Protein 6Y9J (pdb70)

B-factor: mean 20.68, std 9.58, range [9.01, 67.84]

Foldseek 3Di:
DVAQDDDQAFFFFDAPDDDWAAFWKKWKFFQAFDPPPDVVRFDPLCPPVCCQQPVRVPGGTDDIDGRQFWQQWDKFAFDDKSDFDWDDGPVSNVDPDIDRQQWIKMKIKAWWADQDFFKKKKKKAKAAKKFKFKHDNQQHHALPCVPGRNPHHHTQWMAGPPDPRRMTMHMHGDDHGTIMIMMIIHTRRIGMIIIAIWMDGPPDDDIGRGCRVTGTHDHRDPVGGTDPPDD

Radius of gyration: 17.41 Å; Cα contacts (8 Å, |Δi|>4): 675; chains: 1; bounding box: 55×33×37 Å

Secondary structure (P-SEA, 3-state):
ccccccccccccccccccccccbbbbbbbbbbccccccccccccccccccccccccccccccccccccccccbbbbbbccccbbbbbbcccccccccccccccbbbbbbbbbbbccccbbbbbbccccbbbbbbccccccccccccccccccccccccccccccccccbbbbbbbccbbbbbbbbbbbcccccccccccccccccccccccccccbbbbbccccccccccc

Sequence (231 aa):
HASKDPTTFPLGCSPDITTTPKKGLSSMMELLYSSYDFRKKGSYPCWDAAYLLDDPNYPRTGYKKSSHHRRLLAKKVVDGVTGNINFYYHATKGCTPQLGHLPASYNNYPPKKPLTMMTNFTMLLLYYGYFRPKVTGFHTFTISSADDLLFVNFGAGNAFDCCRRRRDSSADHFGNYQAYAIWGSKTTAKDELTVHLDAGVYYPIRLFYNNRDYHGALSFTFKTESSNENTVSSDFSEYFFSLDDTEEGCPGLISY

Solvent-accessible surface area: 11191 Å² total

GO terms:
  GO:0050839 cell adhesion molecule binding (F, IDA)
  GO:0036164 cell-abiotic substrate adhesion (P, IDA)
  GO:0009277 fungal-type cell wall (C, IDA)
  GO:0009986 cell surface (C, IDA)
  GO:0030246 carbohydrate binding (F, IDA)
  GO:0044406 adhesion of symbiont to host (P, IDA)
  GO:0051701 biological process involved in interaction with host (P, IDA)
  GO:0050839 cell adhesion molecule binding (F, IMP)
  GO:0030246 carbohydrate binding (F, IMP)
  GO:0044406 adhesion of symbiont to host (P, IMP)
  GO:0009603 detection of symbiotic fungus (P, IMP)
  GO:0098609 cell-cell adhesion (P, IMP)
  GO:0006879 intracellular iron ion homeostasis (P, IMP)
  GO:0007155 cell adhesion (P, IMP)

Structure (mmCIF, N/CA/C/O backbone):
data_6Y9J
#
_entry.id   6Y9J
#
_cell.length_a   74.220
_cell.length_b   104.140
_cell.length_c   69.090
_cell.angle_alpha   90.000
_cell.angle_beta   90.000
_cell.angle_gamma   90.000
#
_symmetry.space_group_name_H-M   'C 2 2 21'
#
loop_
_entity.id
_entity.type
_entity.pdbx_description
1 polymer Epa1p
2 branched beta-D-galactopyranose-(1-4)-beta-D-glucopyranose
3 non-polymer 'CALCIUM ION'
4 non-polymer 'CHLORIDE ION'
5 non-polymer 'SODIUM ION'
6 water water
#
loop_
_atom_site.group_PDB
_atom_site.id
_atom_site.type_symbol
_atom_site.label_atom_id
_atom_site.label_alt_id
_atom_site.label_comp_id
_atom_site.label_asym_id
_atom_site.label_entity_id
_atom_site.label_seq_id
_atom_site.pdbx_PDB_ins_code
_atom_site.Cartn_x
_atom_site.Cartn_y
_atom_site.Cartn_z
_atom_site.occupancy
_atom_site.B_iso_or_equiv
_atom_site.auth_seq_id
_atom_site.auth_comp_id
_atom_site.auth_asym_id
_atom_site.auth_atom_id
_atom_site.pdbx_PDB_model_num
ATOM 1 N N . HIS A 1 10 ? 63.291 8.817 -0.302 1.00 44.16 10 HIS A N 1
ATOM 2 C CA . HIS A 1 10 ? 62.819 7.578 0.314 1.00 42.43 10 HIS A CA 1
ATOM 3 C C . HIS A 1 10 ? 63.940 6.547 0.444 1.00 45.22 10 HIS A C 1
ATOM 4 O O . HIS A 1 10 ? 63.712 5.431 0.921 1.00 48.51 10 HIS A O 1
ATOM 11 N N . SER A 1 11 ? 65.145 6.923 0.017 1.00 42.00 11 SER A N 1
ATOM 12 N N . ALA A 1 30 ? 16.357 9.103 1.893 1.00 42.10 39 ALA A N 1
ATOM 13 C CA . ALA A 1 30 ? 16.831 8.882 0.532 1.00 41.85 39 ALA A CA 1
ATOM 14 C C . ALA A 1 30 ? 17.696 7.625 0.462 1.00 40.04 39 ALA A C 1
ATOM 15 O O . ALA A 1 30 ? 18.310 7.222 1.457 1.00 39.21 39 ALA A O 1
ATOM 21 N N . SER A 1 31 ? 17.725 7.001 -0.715 1.00 38.08 40 SER A N 1
ATOM 22 C CA . SER A 1 31 ? 18.633 5.893 -0.946 1.00 37.70 40 SER A CA 1
ATOM 23 C C . SER A 1 31 ? 20.074 6.333 -0.687 1.00 35.65 40 SER A C 1
ATOM 24 O O . SER A 1 31 ? 20.425 7.516 -0.765 1.00 36.05 40 SER A O 1
ATOM 32 N N . LYS A 1 32 ? 20.919 5.357 -0.369 1.00 33.76 41 LYS A N 1
ATOM 33 C CA . LYS A 1 32 ? 22.336 5.619 -0.171 1.00 31.82 41 LYS A CA 1
ATOM 34 C C . LYS A 1 32 ? 23.134 5.545 -1.466 1.00 29.80 41 LYS A C 1
ATOM 35 O O . LYS A 1 32 ? 24.293 5.941 -1.484 1.00 26.43 41 LYS A O 1
ATOM 54 N N . ASP A 1 33 ? 22.570 5.025 -2.549 1.00 31.59 42 ASP A N 1
ATOM 55 C CA . ASP A 1 33 ? 23.391 4.780 -3.726 1.00 32.78 4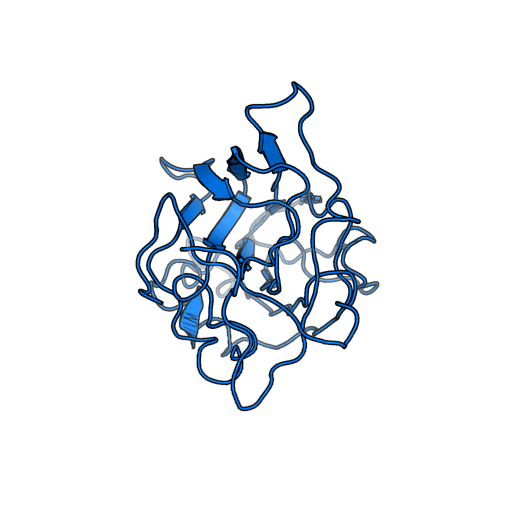2 ASP A CA 1
ATOM 56 C C . ASP A 1 33 ? 23.724 6.084 -4.455 1.00 30.06 42 ASP A C 1
ATOM 57 O O . ASP A 1 33 ? 22.941 7.043 -4.445 1.00 30.94 42 ASP A O 1
ATOM 66 N N . PRO A 1 34 ? 24.885 6.154 -5.099 1.00 26.57 43 PRO A N 1
ATOM 67 C CA . PRO A 1 34 ? 25.201 7.359 -5.869 1.00 28.36 43 PRO A CA 1
ATOM 68 C C . PRO A 1 34 ? 24.276 7.463 -7.075 1.00 27.01 43 PRO A C 1
ATOM 69 O O . PRO A 1 34 ? 23.878 6.459 -7.666 1.00 28.61 43 PRO A O 1
ATOM 80 N N . THR A 1 35 ? 23.879 8.688 -7.398 1.00 25.45 44 THR A N 1
ATOM 81 C CA . THR A 1 35 ? 22.967 8.921 -8.507 1.00 23.13 44 THR A CA 1
ATOM 82 C C . THR A 1 35 ? 23.323 10.216 -9.223 1.00 23.62 44 THR A C 1
ATOM 83 O O . THR A 1 35 ? 23.956 11.112 -8.662 1.00 23.03 44 THR A O 1
ATOM 94 N N . THR A 1 36 ? 22.856 10.312 -10.469 1.00 22.48 45 THR A N 1
ATOM 95 C CA . THR A 1 36 ? 22.991 11.525 -11.265 1.00 22.24 45 THR A CA 1
ATOM 96 C C . THR A 1 36 ? 21.947 12.580 -10.905 1.00 20.82 45 THR A C 1
ATOM 97 O O . THR A 1 36 ? 22.111 13.752 -11.273 1.00 19.37 45 THR A O 1
ATOM 108 N N . PHE A 1 37 ? 20.874 12.194 -10.212 1.00 22.01 46 PHE A N 1
ATOM 109 C CA . PHE A 1 37 ? 19.821 13.119 -9.795 1.00 20.65 46 PHE A CA 1
ATOM 110 C C . PHE A 1 37 ? 19.709 13.078 -8.274 1.00 18.97 46 PHE A C 1
ATOM 111 O O . PHE A 1 37 ? 18.722 12.587 -7.716 1.00 20.73 46 PHE A O 1
ATOM 128 N N . PRO A 1 38 ? 20.704 13.598 -7.577 1.00 17.21 47 PRO A N 1
ATOM 129 C CA . PRO A 1 38 ? 20.709 13.500 -6.119 1.00 16.59 47 PRO A CA 1
ATOM 130 C C . PRO A 1 38 ? 19.583 14.293 -5.482 1.00 17.28 47 PRO A C 1
ATOM 131 O O . PRO A 1 38 ? 19.108 15.301 -6.011 1.00 18.14 47 PRO A O 1
ATOM 142 N N . LEU A 1 39 ? 19.166 13.829 -4.312 1.00 17.56 48 LEU A N 1
ATOM 143 C CA . LEU A 1 39 ? 18.195 14.558 -3.520 1.00 18.10 48 LEU A CA 1
ATOM 144 C C . LEU A 1 39 ? 18.874 15.640 -2.686 1.00 15.12 48 LEU A C 1
ATOM 145 O O . LEU A 1 39 ? 19.991 15.473 -2.204 1.00 15.21 48 LEU A O 1
ATOM 161 N N . GLY A 1 40 ? 18.166 16.753 -2.512 1.00 14.59 49 GLY A N 1
ATOM 162 C CA . GLY A 1 40 ? 18.634 17.880 -1.752 1.00 14.54 49 GLY A CA 1
ATOM 163 C C . GLY A 1 40 ? 17.703 18.224 -0.623 1.00 14.03 49 GLY A C 1
ATOM 164 O O . GLY A 1 40 ? 16.750 17.498 -0.316 1.00 16.27 49 GLY A O 1
ATOM 168 N N . CYS A 1 41 ? 17.986 19.355 -0.006 1.00 13.38 50 CYS A N 1
ATOM 169 C CA . CYS A 1 41 ? 17.406 19.739 1.270 1.00 13.32 50 CYS A CA 1
ATOM 170 C C . CYS A 1 41 ? 16.929 21.181 1.226 1.00 12.84 50 CYS A C 1
ATOM 171 O O . CYS A 1 41 ? 17.483 22.027 0.501 1.00 13.72 50 CYS A O 1
ATOM 178 N N . SER A 1 42 ? 15.901 21.439 2.030 1.00 14.72 51 SER A N 1
ATOM 179 C CA . SER A 1 42 ? 15.254 22.751 2.110 1.00 15.08 51 SER A CA 1
ATOM 180 C C . SER A 1 42 ? 15.327 23.306 3.522 1.00 15.83 51 SER A C 1
ATOM 181 O O . SER A 1 42 ? 14.468 22.978 4.357 1.00 19.77 51 SER A O 1
ATOM 189 N N . PRO A 1 43 ? 16.293 24.163 3.843 1.00 17.06 52 PRO A N 1
ATOM 190 C CA . PRO A 1 43 ? 16.358 24.714 5.198 1.00 19.02 52 PRO A CA 1
ATOM 191 C C . PRO A 1 43 ? 15.166 25.618 5.474 1.00 19.44 52 PRO A C 1
ATOM 192 O O . PRO A 1 43 ? 14.586 26.224 4.569 1.00 20.69 52 PRO A O 1
ATOM 203 N N . ASP A 1 44 ? 14.819 25.731 6.749 0.82 19.48 53 ASP A N 1
ATOM 204 C CA . ASP A 1 44 ? 13.693 26.575 7.125 0.82 21.15 53 ASP A CA 1
ATOM 205 C C . ASP A 1 44 ? 14.182 27.986 7.437 0.82 19.51 53 ASP A C 1
ATOM 206 O O . ASP A 1 44 ? 14.995 28.548 6.700 0.82 17.96 53 ASP A O 1
ATOM 215 N N . ILE A 1 45 ? 13.699 28.565 8.530 1.00 19.73 54 ILE A N 1
ATOM 216 C CA . ILE A 1 45 ? 13.869 29.997 8.741 1.00 22.33 54 ILE A CA 1
ATOM 217 C C . ILE A 1 45 ? 15.325 30.369 8.977 1.00 22.42 54 ILE A C 1
ATOM 218 O O . ILE A 1 45 ? 15.756 31.461 8.583 1.00 24.03 54 ILE A O 1
ATOM 234 N N . THR A 1 46 ? 16.098 29.497 9.623 1.00 22.89 55 THR A N 1
ATOM 235 C CA . THR A 1 46 ? 17.445 29.868 10.048 1.00 24.21 55 THR A CA 1
ATOM 236 C C . THR A 1 46 ? 18.383 30.034 8.860 1.00 23.13 55 THR A C 1
ATOM 237 O O . THR A 1 46 ? 18.476 29.159 7.997 1.00 22.23 55 THR A O 1
ATOM 248 N N . THR A 1 47 ? 19.100 31.147 8.825 1.00 22.53 56 THR A N 1
ATOM 249 C CA A THR A 1 47 ? 20.006 31.399 7.715 0.30 21.94 56 THR A CA 1
ATOM 250 C CA B THR A 1 47 ? 20.009 31.401 7.717 0.70 21.45 56 THR A CA 1
ATOM 251 C C . THR A 1 47 ? 21.129 30.361 7.722 1.00 19.13 56 THR A C 1
ATOM 252 O O . THR A 1 47 ? 21.777 30.164 8.754 1.00 20.35 56 THR A O 1
ATOM 273 N N . PRO A 1 48 ? 21.386 29.672 6.602 1.00 16.52 57 PRO A N 1
ATOM 274 C CA . PRO A 1 48 ? 22.533 28.754 6.543 1.00 15.75 57 PRO A CA 1
ATOM 275 C C . PRO A 1 48 ? 23.801 29.490 6.918 1.00 16.20 57 PRO A C 1
ATOM 276 O O . PRO A 1 48 ? 23.978 30.669 6.596 1.00 18.88 57 PRO A O 1
ATOM 287 N N . LYS A 1 49 ? 24.684 28.800 7.631 1.00 16.17 58 LYS A N 1
ATOM 288 C CA . LYS A 1 49 ? 25.955 29.369 8.027 1.00 15.88 58 LYS A CA 1
ATOM 289 C C . LYS A 1 49 ? 26.966 29.116 6.921 1.00 13.58 58 LYS A C 1
ATOM 290 O O . LYS A 1 49 ? 26.979 28.046 6.318 1.00 14.39 58 LYS A O 1
ATOM 309 N N . LYS A 1 50 ? 27.851 30.074 6.691 1.00 15.74 59 LYS A N 1
ATOM 310 C CA . LYS A 1 50 ? 28.849 29.931 5.651 1.00 15.60 59 LYS A CA 1
ATOM 311 C C . LYS A 1 50 ? 29.835 28.815 5.980 1.00 13.86 59 LYS A C 1
ATOM 312 O O . LYS A 1 50 ? 30.363 28.738 7.085 1.00 15.22 59 LYS A O 1
ATOM 331 N N . GLY A 1 51 ? 30.125 28.004 4.986 1.00 12.56 60 GLY A N 1
ATOM 332 C CA . GLY A 1 51 ? 31.241 27.077 5.022 1.00 11.87 60 GLY A CA 1
ATOM 333 C C . GLY A 1 51 ? 30.863 25.680 5.487 1.00 11.43 60 GLY A C 1
ATOM 334 O O . GLY A 1 51 ? 29.753 25.416 5.937 1.00 13.77 60 GLY A O 1
ATOM 338 N N . LEU A 1 52 ? 31.837 24.781 5.348 1.00 11.53 61 LEU A N 1
ATOM 339 C CA . LEU A 1 52 ? 31.763 23.407 5.808 1.00 10.79 61 LEU A CA 1
ATOM 340 C C . LEU A 1 52 ? 32.392 23.278 7.192 1.00 10.35 61 LEU A C 1
ATOM 341 O O . LEU A 1 52 ? 33.147 24.141 7.646 1.00 11.82 61 LEU A O 1
ATOM 357 N N A SER A 1 53 ? 32.060 22.182 7.858 0.71 10.86 62 SER A N 1
ATOM 358 N N B SER A 1 53 ? 32.096 22.175 7.859 0.29 10.52 62 SER A N 1
ATOM 359 C CA A SER A 1 53 ? 32.773 21.737 9.039 0.71 11.38 62 SER A CA 1
ATOM 360 C CA B SER A 1 53 ? 32.818 21.830 9.069 0.29 10.80 62 SER A CA 1
ATOM 361 C C A SER A 1 53 ? 33.960 20.880 8.612 0.71 9.82 62 SER A C 1
ATOM 362 C C B SER A 1 53 ? 33.895 20.811 8.741 0.29 10.77 62 SER A C 1
ATOM 363 O O A SER A 1 53 ? 33.897 20.153 7.616 0.71 10.36 62 SER A O 1
ATOM 364 O O B SER A 1 53 ? 33.684 19.904 7.931 0.29 10.99 62 SER A O 1
ATOM 379 N N . MET A 1 54 ? 35.042 20.959 9.388 1.00 10.28 63 MET A N 1
ATOM 380 C CA A MET A 1 54 ? 36.254 20.184 9.134 0.41 10.24 63 MET A CA 1
ATOM 381 C CA B MET A 1 54 ? 36.200 20.127 9.118 0.59 10.94 63 MET A CA 1
ATOM 382 C C . MET A 1 54 ? 36.710 19.508 10.417 1.00 9.83 63 MET A C 1
ATOM 383 O O . MET A 1 54 ? 36.688 20.126 11.478 1.00 11.32 63 MET A O 1
ATOM 410 N N . GLU A 1 55 ? 37.167 18.270 10.299 1.00 9.93 64 GLU A N 1
ATOM 411 C CA . GLU A 1 55 ? 37.840 17.541 11.356 1.00 10.09 64 GLU A CA 1
ATOM 412 C C . GLU A 1 55 ? 39.183 17.055 10.832 1.00 10.06 64 GLU A C 1
ATOM 413 O O . GLU A 1 55 ? 39.266 16.562 9.700 1.00 10.64 64 GLU A O 1
ATOM 425 N N . LEU A 1 56 ? 40.217 17.182 11.662 1.00 10.11 65 LEU A N 1
ATOM 426 C CA A LEU A 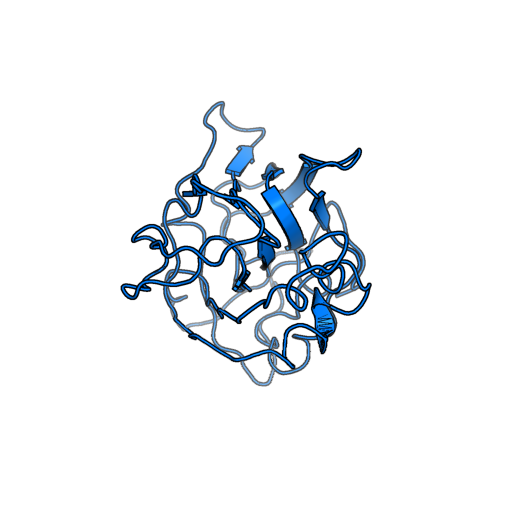1 56 ? 41.565 16.770 11.316 0.75 9.46 65 LEU A CA 1
ATOM 427 C CA B LEU A 1 56 ? 41.582 16.807 11.333 0.25 10.11 65 LEU A CA 1
ATOM 428 C C . LEU A 1 56 ? 42.031 15.717 12.295 1.00 10.01 65 LEU A C 1
ATOM 429 O O . LEU A 1 56 ? 41.819 15.849 13.500 1.00 10.41 65 LEU A O 1
ATOM 460 N N . TYR A 1 57 ? 42.665 14.667 11.756 1.00 10.47 66 TYR A N 1
ATOM 461 C CA . TYR A 1 57 ? 43.137 13.519 12.518 1.00 11.06 66 TYR A CA 1
ATOM 462 C C . TYR A 1 57 ? 44.575 13.186 12.133 1.00 12.31 66 TYR A C 1
ATOM 463 O O . TYR A 1 57 ? 45.006 13.380 10.987 1.00 11.96 66 TYR A O 1
ATOM 481 N N . SER A 1 58 ? 45.310 12.637 13.093 1.00 13.53 67 SER A N 1
ATOM 482 C CA A SER A 1 58 ? 46.653 12.178 12.788 0.31 13.49 67 SER A CA 1
ATOM 483 C CA B SER A 1 58 ? 46.651 12.140 12.824 0.69 14.03 67 SER A CA 1
ATOM 484 C C . SER A 1 58 ? 46.611 10.916 11.925 1.00 13.48 67 SER A C 1
ATOM 485 O O . SER A 1 58 ? 45.604 10.205 11.830 1.00 13.75 67 SER A O 1
ATOM 500 N N . TYR A 1 59 ? 47.745 10.658 11.274 1.00 12.42 68 TYR A N 1
ATOM 501 C CA . TYR A 1 59 ? 47.928 9.463 10.438 1.00 12.27 68 TYR A CA 1
ATOM 502 C C . TYR A 1 59 ? 49.425 9.130 10.507 1.00 12.82 68 TYR A C 1
ATOM 503 O O . TYR A 1 59 ? 50.215 9.574 9.686 1.00 14.02 68 TYR A O 1
ATOM 521 N N . ASP A 1 60 ? 49.802 8.313 11.467 1.00 16.37 69 ASP A N 1
ATOM 522 C CA . ASP A 1 60 ? 51.212 8.026 11.699 1.00 18.10 69 ASP A CA 1
ATOM 523 C C . ASP A 1 60 ? 51.834 7.191 10.575 1.00 16.89 69 ASP A C 1
ATOM 524 O O . ASP A 1 60 ? 51.158 6.418 9.883 1.00 18.57 69 ASP A O 1
ATOM 533 N N . PHE A 1 61 ? 53.150 7.332 10.414 1.00 16.23 70 PHE A N 1
ATOM 534 C CA . PHE A 1 61 ? 53.915 6.355 9.649 1.00 16.13 70 PHE A CA 1
ATOM 535 C C . PHE A 1 61 ? 54.005 5.048 10.420 1.00 18.82 70 PHE A C 1
ATOM 536 O O . PHE A 1 61 ? 53.738 4.981 11.618 1.00 21.31 70 PHE A O 1
ATOM 553 N N . ARG A 1 62 ? 54.442 4.006 9.721 1.00 18.73 71 ARG A N 1
ATOM 554 C CA . ARG A 1 62 ? 54.831 2.764 10.377 1.00 19.65 71 ARG A CA 1
ATOM 555 C C . ARG A 1 62 ? 56.174 2.938 11.076 1.00 20.57 71 ARG A C 1
ATOM 556 O O . ARG A 1 62 ? 56.878 3.936 10.906 1.00 20.78 71 ARG A O 1
ATOM 577 N N . LYS A 1 63 ? 56.527 1.947 11.890 1.00 22.76 72 LYS A N 1
ATOM 578 C CA . LYS A 1 63 ? 57.777 2.020 12.633 1.00 26.54 72 LYS A CA 1
ATOM 579 C C . LYS A 1 63 ? 58.964 2.108 11.680 1.00 25.50 72 LYS A C 1
ATOM 580 O O . LYS A 1 63 ? 58.919 1.634 10.540 1.00 23.59 72 LYS A O 1
ATOM 588 N N . LYS A 1 64 ? 60.029 2.744 12.157 1.00 29.26 73 LYS A N 1
ATOM 589 C CA . LYS A 1 64 ? 61.209 2.967 11.337 1.00 31.49 73 LYS A CA 1
ATOM 590 C C . LYS A 1 64 ? 61.711 1.649 10.766 1.00 31.05 73 LYS A C 1
ATOM 591 O O . LYS A 1 64 ? 61.765 0.631 11.460 1.00 32.00 73 LYS A O 1
ATOM 610 N N . GLY A 1 65 ? 62.054 1.663 9.477 1.00 32.01 74 GLY A N 1
ATOM 611 C CA . GLY A 1 65 ? 62.542 0.478 8.806 1.00 31.63 74 GLY A CA 1
ATOM 612 C C . GLY A 1 65 ? 61.475 -0.346 8.117 1.00 29.81 74 GLY A C 1
ATOM 613 O O . GLY A 1 65 ? 61.808 -1.298 7.406 1.00 32.76 74 GLY A O 1
ATOM 617 N N . SER A 1 66 ? 60.205 -0.021 8.302 1.00 26.35 75 SER A N 1
ATOM 618 C CA . SER A 1 66 ? 59.152 -0.775 7.647 1.00 23.27 75 SER A CA 1
ATOM 619 C C . SER A 1 66 ? 59.171 -0.526 6.145 1.00 21.55 75 SER A C 1
ATOM 620 O O . SER A 1 66 ? 59.504 0.568 5.676 1.00 22.21 75 SER A O 1
ATOM 628 N N . TYR A 1 67 ? 58.754 -1.542 5.396 1.00 20.71 76 TYR A N 1
ATOM 629 C CA . TYR A 1 67 ? 58.697 -1.478 3.932 1.00 21.11 76 TYR A CA 1
ATOM 630 C C . TYR A 1 67 ? 57.267 -1.732 3.476 1.00 19.42 76 TYR A C 1
ATOM 631 O O . TYR A 1 67 ? 56.740 -2.845 3.675 1.00 21.53 76 TYR A O 1
ATOM 649 N N . PRO A 1 68 ? 56.576 -0.742 2.900 1.00 17.05 77 PRO A N 1
ATOM 650 C CA . PRO A 1 68 ? 57.000 0.647 2.800 1.00 17.88 77 PRO A CA 1
ATOM 651 C C . PRO A 1 68 ? 56.852 1.351 4.136 1.00 16.33 77 PRO A C 1
ATOM 652 O O . PRO A 1 68 ? 56.284 0.799 5.069 1.00 17.23 77 PRO A O 1
ATOM 663 N N . CYS A 1 69 ? 57.342 2.583 4.227 1.00 16.44 78 CYS A N 1
ATOM 664 C CA . CYS A 1 69 ? 57.315 3.262 5.506 1.00 15.58 78 CYS A CA 1
ATOM 665 C C . CYS A 1 69 ? 55.929 3.751 5.874 1.00 16.19 78 CYS A C 1
ATOM 666 O O . CYS A 1 69 ? 55.667 3.978 7.060 1.00 17.94 78 CYS A O 1
ATOM 673 N N . TRP A 1 70 ? 55.072 3.974 4.878 1.00 16.95 79 TRP A N 1
ATOM 674 C CA . TRP A 1 70 ? 53.737 4.481 5.080 1.00 18.25 79 TRP A CA 1
ATOM 675 C C . TRP A 1 70 ? 52.800 3.333 5.454 1.00 20.63 79 TRP A C 1
ATOM 676 O O . TRP A 1 70 ? 53.004 2.168 5.090 1.00 21.90 79 TRP A O 1
ATOM 697 N N . ASP A 1 71 ? 51.752 3.681 6.189 1.00 21.71 80 ASP A N 1
ATOM 698 C CA . ASP A 1 71 ? 50.734 2.743 6.643 1.00 20.51 80 ASP A CA 1
ATOM 699 C C . ASP A 1 71 ? 49.662 2.648 5.572 1.00 18.58 80 ASP A C 1
ATOM 700 O O . ASP A 1 71 ? 49.273 3.669 5.007 1.00 16.55 80 ASP A O 1
ATOM 709 N N . ALA A 1 72 ? 49.255 1.413 5.230 1.00 19.31 81 ALA A N 1
ATOM 710 C CA . ALA A 1 72 ? 48.208 1.194 4.237 1.00 19.14 81 ALA A CA 1
ATOM 711 C C . ALA A 1 72 ? 46.806 1.247 4.841 1.00 15.91 81 ALA A C 1
ATOM 712 O O . ALA A 1 72 ? 45.839 0.978 4.126 1.00 16.29 81 ALA A O 1
ATOM 719 N N . ALA A 1 73 ? 46.680 1.598 6.132 1.00 15.30 82 ALA A N 1
ATOM 720 C CA . ALA A 1 73 ? 45.358 1.673 6.766 1.00 14.36 82 ALA A CA 1
ATOM 721 C C . ALA A 1 73 ? 44.396 2.577 6.013 1.00 12.70 82 ALA A C 1
ATOM 722 O O . ALA A 1 73 ? 43.182 2.340 6.033 1.00 12.90 82 ALA A O 1
ATOM 729 N N . TYR A 1 74 ? 44.910 3.635 5.368 1.00 12.59 83 TYR A N 1
ATOM 730 C CA . TYR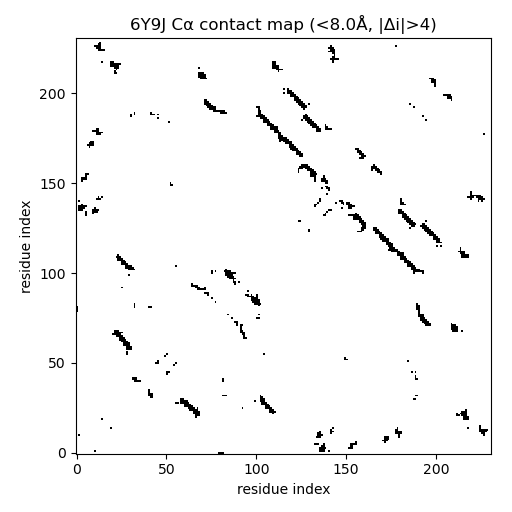 A 1 74 ? 44.064 4.589 4.660 1.00 12.10 83 TYR A CA 1
ATOM 731 C C . TYR A 1 74 ? 43.202 3.932 3.597 1.00 12.60 83 TYR A C 1
ATOM 732 O O . TYR A 1 74 ? 42.178 4.501 3.237 1.00 13.14 83 TYR A O 1
ATOM 750 N N A LEU A 1 75 ? 43.605 2.754 3.112 0.68 12.43 84 LEU A N 1
ATOM 751 N N B LEU A 1 75 ? 43.549 2.732 3.141 0.32 13.45 84 LEU A N 1
ATOM 752 C CA A LEU A 1 75 ? 42.881 2.023 2.085 0.68 13.74 84 LEU A CA 1
ATOM 753 C CA B LEU A 1 75 ? 42.726 2.021 2.173 0.32 14.51 84 LEU A CA 1
ATOM 754 C C A LEU A 1 75 ? 42.011 0.893 2.639 0.68 12.06 84 LEU A C 1
ATOM 755 C C B LEU A 1 75 ? 42.007 0.803 2.763 0.32 13.35 84 LEU A C 1
ATOM 756 O O A LEU A 1 75 ? 41.342 0.203 1.868 0.68 14.35 84 LEU A O 1
ATOM 757 O O B LEU A 1 75 ? 41.470 -0.011 2.009 0.32 12.20 84 LEU A O 1
ATOM 788 N N A ASP A 1 76 ? 41.992 0.675 3.946 0.68 10.87 85 ASP A N 1
ATOM 789 N N B ASP A 1 76 ? 41.956 0.659 4.087 0.32 13.52 85 ASP A N 1
ATOM 790 C CA A ASP A 1 76 ? 41.055 -0.285 4.506 0.68 11.42 85 ASP A CA 1
ATOM 791 C CA B ASP A 1 76 ? 41.002 -0.276 4.678 0.32 14.20 85 ASP A CA 1
ATOM 792 C C A ASP A 1 76 ? 39.645 0.172 4.146 0.68 10.99 85 ASP A C 1
ATOM 793 C C B ASP A 1 76 ? 39.605 0.169 4.244 0.32 13.55 85 ASP A C 1
ATOM 794 O O A ASP A 1 76 ? 39.360 1.367 4.207 0.68 11.41 85 ASP A O 1
ATOM 795 O O B ASP A 1 76 ? 39.285 1.358 4.359 0.32 14.29 85 ASP A O 1
ATOM 812 N N . PRO A 1 77 ? 38.752 -0.724 3.735 1.00 13.66 86 PRO A N 1
ATOM 813 C CA . PRO A 1 77 ? 37.440 -0.257 3.264 1.00 15.16 86 PRO A CA 1
ATOM 814 C C . PRO A 1 77 ? 36.647 0.514 4.309 1.00 13.96 86 PRO A C 1
ATOM 815 O O . PRO A 1 77 ? 35.821 1.357 3.936 1.00 14.56 86 PRO A O 1
ATOM 826 N N . ASN A 1 78 ? 36.859 0.265 5.602 1.00 12.95 87 ASN A N 1
ATOM 827 C CA . ASN A 1 78 ? 36.162 1.021 6.629 1.00 12.78 87 ASN A CA 1
ATOM 828 C C . ASN A 1 78 ? 36.972 2.148 7.225 1.00 11.67 87 ASN A C 1
ATOM 829 O O . ASN A 1 78 ? 36.496 2.811 8.148 1.00 12.13 87 ASN A O 1
ATOM 840 N N . TYR A 1 79 ? 38.153 2.431 6.686 1.00 11.23 88 TYR A N 1
ATOM 841 C CA . TYR A 1 79 ? 38.912 3.558 7.221 1.00 11.96 88 TYR A CA 1
ATOM 842 C C . TYR A 1 79 ? 38.132 4.876 7.138 1.00 11.84 88 TYR A C 1
ATOM 843 O O . TYR A 1 79 ? 38.126 5.635 8.125 1.00 12.18 88 TYR A O 1
ATOM 861 N N . PRO A 1 80 ? 37.430 5.179 6.039 1.00 11.73 89 PRO A N 1
ATOM 862 C CA . PRO A 1 80 ? 36.713 6.459 5.957 1.00 12.78 89 PRO A CA 1
ATOM 863 C C . PRO A 1 80 ? 35.442 6.476 6.747 1.00 12.60 89 PRO A C 1
ATOM 864 O O . PRO A 1 80 ? 34.800 7.525 6.803 1.00 14.18 89 PRO A O 1
ATOM 875 N N . ARG A 1 81 ? 35.037 5.341 7.328 1.00 13.27 90 ARG A N 1
ATOM 876 C CA . ARG A 1 81 ? 33.765 5.184 8.020 1.00 13.62 90 ARG A CA 1
ATOM 877 C C . ARG A 1 81 ? 33.968 5.162 9.524 1.00 12.93 90 ARG A C 1
ATOM 878 O O . ARG A 1 81 ? 33.411 6.006 10.252 1.00 15.01 90 ARG A O 1
ATOM 899 N N . THR A 1 82 ? 34.804 4.232 10.005 1.00 13.13 91 THR A N 1
ATOM 900 C CA . THR A 1 82 ? 35.099 4.099 11.423 1.00 13.95 91 THR A CA 1
ATOM 901 C C . THR A 1 82 ? 36.577 4.176 11.762 1.00 13.19 91 THR A C 1
ATOM 902 O O . THR A 1 82 ? 36.922 4.629 12.861 1.00 15.53 91 THR A O 1
ATOM 913 N N . GLY A 1 83 ? 37.471 3.751 10.866 1.00 12.27 92 GLY A N 1
ATOM 914 C CA . GLY A 1 83 ? 38.868 3.601 11.253 1.00 12.83 92 GLY A CA 1
ATOM 915 C C . GLY A 1 83 ? 39.549 4.916 11.584 1.00 12.31 92 GLY A C 1
ATOM 916 O O . GLY A 1 83 ? 40.369 4.984 12.501 1.00 13.34 92 GLY A O 1
ATOM 920 N N . TYR A 1 84 ? 39.204 5.985 10.855 1.00 12.00 93 TYR A N 1
ATOM 921 C CA . TYR A 1 84 ? 39.892 7.257 11.059 1.00 11.90 93 TYR A CA 1
ATOM 922 C C . TYR A 1 84 ? 39.701 7.763 12.478 1.00 12.31 93 TYR A C 1
ATOM 923 O O . TYR A 1 84 ? 40.590 8.442 13.002 1.00 14.06 93 TYR A O 1
ATOM 941 N N A LYS A 1 85 ? 38.566 7.432 13.115 0.62 12.23 94 LYS A N 1
ATOM 942 N N B LYS A 1 85 ? 38.565 7.430 13.111 0.38 14.09 94 LYS A N 1
ATOM 943 C CA A LYS A 1 85 ? 38.220 7.946 14.440 0.62 12.95 94 LYS A CA 1
ATOM 944 C CA B LYS A 1 85 ? 38.226 7.940 14.438 0.38 15.96 94 LYS A CA 1
ATOM 945 C C A LYS A 1 85 ? 39.087 7.364 15.534 0.62 12.83 94 LYS A C 1
ATOM 946 C C B LYS A 1 85 ? 39.182 7.444 15.506 0.38 16.58 94 LYS A C 1
ATOM 947 O O A LYS A 1 85 ? 39.028 7.851 16.665 0.62 14.52 94 LYS A O 1
ATOM 948 O O B LYS A 1 85 ? 39.291 8.067 16.565 0.38 16.99 94 LYS A O 1
ATOM 985 N N A SER A 1 86 ? 39.825 6.298 15.253 0.62 12.83 95 SER A N 1
ATOM 986 N N B SER A 1 86 ? 39.852 6.314 15.277 0.38 16.76 95 SER A N 1
ATOM 987 C CA A SER A 1 86 ? 40.697 5.714 16.262 0.62 15.06 95 SER A CA 1
ATOM 988 C CA B SER A 1 86 ? 40.663 5.717 16.334 0.38 18.62 95 SER A CA 1
ATOM 989 C C A SER A 1 86 ? 42.040 6.426 16.346 0.62 16.25 95 SER A C 1
ATOM 990 C C B SER A 1 86 ? 41.954 6.491 16.565 0.38 17.50 95 SER A C 1
ATOM 991 O O A SER A 1 86 ? 42.852 6.104 17.222 0.62 20.31 95 SER A O 1
ATOM 992 O O B SER A 1 86 ? 42.517 6.460 17.665 0.38 18.62 95 SER A O 1
ATOM 1007 N N A HIS A 1 87 ? 42.274 7.390 15.464 0.62 13.64 96 HIS A N 1
ATOM 1008 N N B HIS A 1 87 ? 42.446 7.185 15.551 0.38 16.48 96 HIS A N 1
ATOM 1009 C CA A HIS A 1 87 ? 43.501 8.169 15.406 0.62 14.14 96 HIS A CA 1
ATOM 1010 C CA B HIS A 1 87 ? 43.730 7.853 15.687 0.38 17.02 96 HIS A CA 1
ATOM 1011 C C A HIS A 1 87 ? 43.342 9.457 16.211 0.62 13.28 96 HIS A C 1
ATOM 1012 C C B HIS A 1 87 ? 43.600 8.990 16.695 0.38 16.72 96 HIS A C 1
ATOM 1013 O O A HIS A 1 87 ? 42.259 9.854 16.605 0.62 14.39 96 HIS A O 1
ATOM 1014 O O B HIS A 1 87 ? 42.841 8.876 17.669 0.38 17.48 96 HIS A O 1
ATOM 1041 N N A ARG A 1 88 ? 44.441 10.084 16.516 0.62 11.78 97 ARG A N 1
ATOM 1042 N N B ARG A 1 88 ? 44.352 10.066 16.487 0.38 14.66 97 ARG A N 1
ATOM 1043 C CA A ARG A 1 88 ? 44.365 11.246 17.388 0.62 11.74 97 ARG A CA 1
ATOM 1044 C CA B ARG A 1 88 ? 44.338 11.233 17.358 0.38 14.93 97 ARG A CA 1
ATOM 1045 C C A ARG A 1 88 ? 43.629 12.390 16.710 0.62 10.73 97 ARG A C 1
ATOM 1046 C C B ARG A 1 88 ? 43.583 12.356 16.676 0.38 12.96 97 ARG A C 1
ATOM 1047 O O A ARG A 1 88 ? 43.960 12.779 15.600 0.62 11.93 97 ARG A O 1
ATOM 1048 O O B ARG A 1 88 ? 43.866 12.695 15.528 0.38 13.61 97 ARG A O 1
ATOM 1089 N N . LEU A 1 89 ? 42.642 12.939 17.390 1.00 11.64 98 LEU A N 1
ATOM 1090 C CA . LEU A 1 89 ? 41.924 14.095 16.896 1.00 11.07 98 LEU A CA 1
ATOM 1091 C C . LEU A 1 89 ? 42.779 15.345 17.067 1.00 10.63 98 LEU A C 1
ATOM 1092 O O . LEU A 1 89 ? 43.242 15.644 18.171 1.00 11.60 98 LEU A O 1
ATOM 1109 N N . LEU A 1 90 ? 42.981 16.057 15.973 1.00 10.77 99 LEU A N 1
ATOM 1110 C CA . LEU A 1 90 ? 43.768 17.287 15.976 1.00 11.93 99 LEU A CA 1
ATOM 1111 C C . LEU A 1 90 ? 42.929 18.540 16.082 1.00 11.29 99 LEU A C 1
ATOM 1112 O O . LEU A 1 90 ? 43.356 19.484 16.756 1.00 13.46 99 LEU A O 1
ATOM 1128 N N . ALA A 1 91 ? 41.767 18.592 15.441 1.00 10.45 100 ALA A N 1
ATOM 1129 C CA . ALA A 1 91 ? 41.010 19.824 15.355 1.00 11.78 100 ALA A CA 1
ATOM 1130 C C . ALA A 1 91 ? 39.605 19.520 14.855 1.00 10.35 100 ALA A C 1
ATOM 1131 O O . ALA A 1 91 ? 39.370 18.554 14.120 1.00 11.05 100 ALA A O 1
ATOM 1138 N N . LYS A 1 92 ? 38.683 20.391 15.237 1.00 10.59 101 LYS A N 1
ATOM 1139 C CA A LYS A 1 92 ? 37.367 20.462 14.611 0.28 10.68 101 LYS A CA 1
ATOM 1140 C CA B LYS A 1 92 ? 37.365 20.468 14.620 0.72 10.07 101 LYS A CA 1
ATOM 1141 C C . LYS A 1 92 ? 37.018 21.929 14.487 1.00 10.84 101 LYS A C 1
ATOM 1142 O O . LYS A 1 92 ? 36.998 22.644 15.485 1.00 12.73 101 LYS A O 1
ATOM 1179 N N A VAL A 1 93 ? 36.815 22.389 13.251 0.80 10.35 102 VAL A N 1
ATOM 1180 N N B VAL A 1 93 ? 36.750 22.353 13.252 0.20 11.64 102 VAL A N 1
ATOM 1181 C CA A VAL A 1 93 ? 36.558 23.800 12.992 0.80 12.10 102 VAL A CA 1
ATOM 1182 C CA B VAL A 1 93 ? 36.598 23.755 12.895 0.20 12.65 102 VAL A CA 1
ATOM 1183 C C A VAL A 1 93 ? 35.352 23.948 12.083 0.80 11.72 102 VAL A C 1
ATOM 1184 C C B VAL A 1 93 ? 35.312 23.917 12.098 0.20 11.70 102 VAL A C 1
ATOM 1185 O O A VAL A 1 93 ? 34.964 23.044 11.353 0.80 13.62 102 VAL A O 1
ATOM 1186 O O B VAL A 1 93 ? 34.792 22.974 11.501 0.20 11.11 102 VAL A O 1
ATOM 1211 N N . ASP A 1 94 ? 34.792 25.136 12.118 1.00 12.15 103 ASP A N 1
ATOM 1212 C CA . ASP A 1 94 ? 33.641 25.546 11.332 1.00 13.65 103 ASP A CA 1
ATOM 1213 C C . ASP A 1 94 ? 34.074 26.590 10.304 1.00 11.85 103 ASP A C 1
ATOM 1214 O O . ASP A 1 94 ? 35.141 27.190 10.384 1.00 14.28 103 ASP A O 1
ATOM 1224 N N . GLY A 1 95 ? 33.213 26.812 9.316 1.00 13.47 104 GLY A N 1
ATOM 1225 C CA . GLY A 1 95 ? 33.381 27.933 8.422 1.00 13.79 104 GLY A CA 1
ATOM 1226 C C . GLY A 1 95 ? 34.388 27.744 7.316 1.00 13.13 104 GLY A C 1
ATOM 1227 O O . GLY A 1 95 ? 34.854 28.735 6.759 1.00 15.98 104 GLY A O 1
ATOM 1231 N N . VAL A 1 96 ? 34.699 26.509 6.934 1.00 11.91 105 VAL A N 1
ATOM 1232 C CA . VAL A 1 96 ? 35.663 26.259 5.867 1.00 11.72 105 VAL A CA 1
ATOM 1233 C C . VAL A 1 96 ? 35.033 26.578 4.517 1.00 12.64 105 VAL A C 1
ATOM 1234 O O . VAL A 1 96 ? 34.034 25.969 4.116 1.00 12.59 105 VAL A O 1
ATOM 1247 N N . THR A 1 97 ? 35.617 27.535 3.807 1.00 13.24 106 THR A N 1
ATOM 1248 C CA . THR A 1 97 ? 35.081 27.919 2.505 1.00 13.36 106 THR A CA 1
ATOM 1249 C C . THR A 1 97 ? 36.103 28.751 1.765 1.00 14.45 106 THR A C 1
ATOM 1250 O O . THR A 1 97 ? 37.172 29.067 2.280 1.00 18.16 106 THR A O 1
ATOM 1261 N N . GLY A 1 98 ? 35.755 29.121 0.553 1.00 12.85 107 GLY A N 1
ATOM 1262 C CA . GLY A 1 98 ? 36.691 29.731 -0.348 1.00 12.97 107 GLY A CA 1
ATOM 1263 C C . GLY A 1 98 ? 37.287 28.690 -1.269 1.00 12.08 107 GLY A C 1
ATOM 1264 O O . GLY A 1 98 ? 36.634 27.701 -1.631 1.00 12.39 107 GLY A O 1
ATOM 1268 N N . ASN A 1 99 ? 38.540 28.896 -1.666 1.00 12.30 108 ASN A N 1
ATOM 1269 C CA . ASN A 1 99 ? 39.274 27.921 -2.466 1.00 12.42 108 ASN A CA 1
ATOM 1270 C C . ASN A 1 99 ? 39.943 26.967 -1.483 1.00 12.78 108 ASN A C 1
ATOM 1271 O O . ASN A 1 99 ? 40.778 27.386 -0.672 1.00 13.86 108 ASN A O 1
ATOM 1282 N N . ILE A 1 100 ? 39.521 25.705 -1.512 1.00 12.18 109 ILE A N 1
ATOM 1283 C CA . ILE A 1 100 ? 40.026 24.698 -0.585 1.00 12.41 109 ILE A CA 1
ATOM 1284 C C . ILE A 1 100 ? 41.126 23.840 -1.201 1.00 12.24 109 ILE A C 1
ATOM 1285 O O . ILE A 1 100 ? 41.594 22.871 -0.578 1.00 13.01 109 ILE A O 1
ATOM 1301 N N . ASN A 1 101 ? 41.563 24.167 -2.406 1.00 12.80 110 ASN A N 1
ATOM 1302 C CA . ASN A 1 101 ? 42.611 23.380 -3.026 1.00 12.35 110 ASN A CA 1
ATOM 1303 C C . ASN A 1 101 ? 43.948 23.671 -2.348 1.00 12.45 110 ASN A C 1
ATOM 1304 O O . ASN A 1 101 ? 44.186 24.772 -1.855 1.00 14.96 110 ASN A O 1
ATOM 1315 N N . PHE A 1 102 ? 44.843 22.689 -2.337 1.00 11.64 111 PHE A N 1
ATOM 1316 C CA . PHE A 1 102 ? 46.186 22.922 -1.837 1.00 12.12 111 PHE A CA 1
ATOM 1317 C C . PHE A 1 102 ? 47.145 21.951 -2.491 1.00 12.17 111 PHE A C 1
ATOM 1318 O O . PHE A 1 102 ? 46.782 20.846 -2.903 1.00 11.84 111 PHE A O 1
ATOM 1335 N N . TYR A 1 103 ? 48.398 22.373 -2.521 1.00 12.39 112 TYR A N 1
ATOM 1336 C CA . TYR A 1 103 ? 49.531 21.546 -2.898 1.00 12.28 112 TYR A CA 1
ATOM 1337 C C . TYR A 1 103 ? 50.572 21.722 -1.809 1.00 11.37 112 TYR A C 1
ATOM 1338 O O . TYR A 1 103 ? 51.022 22.840 -1.551 1.00 14.09 112 TYR A O 1
ATOM 1356 N N . TYR A 1 104 ? 50.936 20.634 -1.167 1.00 11.55 113 TYR A N 1
ATOM 1357 C CA . TYR A 1 104 ? 51.972 20.600 -0.155 1.00 12.02 113 TYR A CA 1
ATOM 1358 C C . TYR A 1 104 ? 53.160 19.839 -0.726 1.00 11.63 113 TYR A C 1
ATOM 1359 O O . TYR A 1 104 ? 53.046 18.662 -1.091 1.00 12.27 113 TYR A O 1
ATOM 1377 N N . HIS A 1 105 ? 54.294 20.510 -0.811 1.00 12.36 114 HIS A N 1
ATOM 1378 C CA . HIS A 1 105 ? 55.511 19.948 -1.365 1.00 12.56 114 HIS A CA 1
ATOM 1379 C C . HIS A 1 105 ? 56.435 19.606 -0.197 1.00 12.31 114 HIS A C 1
ATOM 1380 O O . HIS A 1 105 ? 56.911 20.498 0.509 1.00 14.66 114 HIS A O 1
ATOM 1394 N N . ALA A 1 106 ? 56.650 18.313 0.003 1.00 12.42 115 ALA A N 1
ATOM 1395 C CA . ALA A 1 106 ? 57.518 17.801 1.047 1.00 12.95 115 ALA A CA 1
ATOM 1396 C C . ALA A 1 106 ? 58.950 17.745 0.539 1.00 13.35 115 ALA A C 1
ATOM 1397 O O . ALA A 1 106 ? 59.216 17.796 -0.658 1.00 14.43 115 ALA A O 1
ATOM 1404 N N . THR A 1 107 ? 59.893 17.666 1.469 1.00 13.33 116 THR A N 1
ATOM 1405 C CA . THR A 1 107 ? 61.300 17.590 1.094 1.00 13.84 116 THR A CA 1
ATOM 1406 C C . THR A 1 107 ? 61.944 16.238 1.342 1.00 15.34 116 THR A C 1
ATOM 1407 O O . THR A 1 107 ? 63.084 16.045 0.922 1.00 17.97 116 THR A O 1
ATOM 1418 N N . LYS A 1 108 ? 61.279 15.321 2.034 1.00 15.10 117 LYS A N 1
ATOM 1419 C CA . LYS A 1 108 ? 61.824 14.003 2.325 1.00 16.85 117 LYS A CA 1
ATOM 1420 C C . LYS A 1 108 ? 60.659 13.059 2.511 1.00 16.44 117 LYS A C 1
ATOM 1421 O O . LYS A 1 108 ? 59.669 13.434 3.139 1.00 16.00 117 LYS A O 1
ATOM 1440 N N . GLY A 1 109 ? 60.788 11.836 1.965 1.00 17.21 118 GLY A N 1
ATOM 1441 C CA . GLY A 1 109 ? 59.776 10.829 2.179 1.00 16.38 118 GLY A CA 1
ATOM 1442 C C . GLY A 1 109 ? 59.911 10.176 3.541 1.00 15.31 118 GLY A C 1
ATOM 1443 O O . GLY A 1 109 ? 60.947 10.283 4.208 1.00 15.95 118 GLY A O 1
ATOM 1447 N N . CYS A 1 110 ? 58.857 9.471 3.947 1.00 14.70 119 CYS A N 1
ATOM 1448 C CA . CYS A 1 110 ? 58.883 8.648 5.157 1.00 15.33 119 CYS A CA 1
ATOM 1449 C C . CYS A 1 110 ? 59.117 9.483 6.409 1.00 15.57 119 CYS A C 1
ATOM 1450 O O . CYS A 1 110 ? 59.595 8.981 7.423 1.00 17.78 119 CYS A O 1
ATOM 1457 N N . THR A 1 111 ? 58.774 10.775 6.364 1.00 14.66 120 THR A N 1
ATOM 1458 C CA . THR A 1 111 ? 59.133 11.719 7.405 1.00 15.74 120 THR A CA 1
ATOM 1459 C C . THR A 1 111 ? 57.972 12.651 7.700 1.00 14.23 120 THR A C 1
ATOM 1460 O O . THR A 1 111 ? 57.498 13.327 6.781 1.00 14.26 120 THR A O 1
ATOM 1471 N N . PRO A 1 112 ? 57.553 12.792 8.960 1.00 14.86 121 PRO A N 1
ATOM 1472 C CA . PRO A 1 112 ? 56.543 13.820 9.266 1.00 13.71 121 PRO A CA 1
ATOM 1473 C C . PRO A 1 112 ? 57.139 15.214 9.118 1.00 14.31 121 PRO A C 1
ATOM 1474 O O . PRO A 1 112 ? 58.173 15.521 9.712 1.00 16.64 121 PRO A O 1
ATOM 1485 N N . GLN A 1 113 ? 56.507 16.044 8.290 1.00 12.72 122 GLN A N 1
ATOM 1486 C CA . GLN A 1 113 ? 56.958 17.404 8.059 1.00 13.07 122 GLN A CA 1
ATOM 1487 C C . GLN A 1 113 ? 55.786 18.348 8.241 1.00 12.04 122 GLN A C 1
ATOM 1488 O O . GLN A 1 113 ? 54.645 18.037 7.883 1.00 12.81 122 GLN A O 1
ATOM 1502 N N . LEU A 1 114 ? 56.087 19.514 8.793 1.00 13.40 123 LEU A N 1
ATOM 1503 C CA . LEU A 1 114 ? 55.065 20.479 9.120 1.00 13.83 123 LEU A CA 1
ATOM 1504 C C . LEU A 1 114 ? 54.673 21.325 7.916 1.00 12.59 123 LEU A C 1
ATOM 1505 O O . LEU A 1 114 ? 55.464 21.596 7.006 1.00 13.37 123 LEU A O 1
ATOM 1521 N N . GLY A 1 115 ? 53.451 21.818 7.973 1.00 12.70 124 GLY A N 1
ATOM 1522 C CA . GLY A 1 115 ? 52.955 22.803 7.041 1.00 13.11 124 GLY A CA 1
ATOM 1523 C C . GLY A 1 115 ? 51.641 23.350 7.565 1.00 12.80 124 GLY A C 1
ATOM 1524 O O . GLY A 1 115 ? 51.183 22.998 8.652 1.00 13.31 124 GLY A O 1
ATOM 1528 N N . HIS A 1 116 ? 51.046 24.209 6.766 1.00 13.02 125 HIS A N 1
ATOM 1529 C CA . HIS A 1 116 ? 49.811 24.878 7.103 1.00 13.28 125 HIS A CA 1
ATOM 1530 C C . HIS A 1 116 ? 48.819 24.676 5.967 1.00 13.91 125 HIS A C 1
ATOM 1531 O O . HIS A 1 116 ? 49.178 24.733 4.795 1.00 16.96 125 HIS A O 1
ATOM 1545 N N . LEU A 1 117 ? 47.557 24.509 6.326 1.00 12.82 126 LEU A N 1
ATOM 1546 C CA . LEU A 1 117 ? 46.489 24.547 5.350 1.00 12.44 126 LEU A CA 1
ATOM 1547 C C . LEU A 1 117 ? 46.270 25.981 4.871 1.00 12.63 126 LEU A C 1
ATOM 1548 O O . LEU A 1 117 ? 46.562 26.939 5.592 1.00 13.71 126 LEU A O 1
ATOM 1564 N N . PRO A 1 118 ? 45.707 26.165 3.683 1.00 12.48 127 PRO A N 1
ATOM 1565 C CA . PRO A 1 118 ? 45.308 27.508 3.258 1.00 13.56 127 PRO A CA 1
ATOM 1566 C C . PRO A 1 118 ? 44.369 28.141 4.264 1.00 13.33 127 PRO A C 1
ATOM 1567 O O . PRO A 1 118 ? 43.638 27.470 4.996 1.00 13.21 127 PRO A O 1
ATOM 1578 N N . ALA A 1 119 ? 44.346 29.480 4.240 1.00 14.69 128 ALA A N 1
ATOM 1579 C CA . ALA A 1 119 ? 43.525 30.248 5.176 1.00 16.36 128 ALA A CA 1
ATOM 1580 C C . ALA A 1 119 ? 42.041 29.896 5.088 1.00 16.13 128 ALA A C 1
ATOM 1581 O O . ALA A 1 119 ? 41.311 30.042 6.072 1.00 16.60 128 ALA A O 1
ATOM 1588 N N . SER A 1 120 ? 41.596 29.406 3.931 1.00 15.17 129 SER A N 1
ATOM 1589 C CA . SER A 1 120 ? 40.216 28.977 3.771 1.00 15.29 129 SER A CA 1
ATOM 1590 C C . SER A 1 120 ? 39.787 27.947 4.808 1.00 14.42 129 SER A C 1
ATOM 1591 O O . SER A 1 120 ? 38.600 27.847 5.110 1.00 15.36 129 SER A O 1
ATOM 1599 N N . TYR A 1 121 ? 40.720 27.159 5.335 1.00 13.38 130 TYR A N 1
ATOM 1600 C CA . TYR A 1 121 ? 40.395 26.107 6.281 1.00 13.77 130 TYR A CA 1
ATOM 1601 C C . TYR A 1 121 ? 40.232 26.585 7.712 1.00 14.68 130 TYR A C 1
ATOM 1602 O O . TYR A 1 121 ? 39.863 25.790 8.581 1.00 15.63 130 TYR A O 1
ATOM 1620 N N . ASN A 1 122 ? 40.512 27.854 8.008 1.00 15.75 131 ASN A N 1
ATOM 1621 C CA A ASN A 1 122 ? 40.229 28.398 9.338 0.50 17.13 131 ASN A CA 1
ATOM 1622 C CA B ASN A 1 122 ? 40.241 28.393 9.347 0.50 17.62 131 ASN A CA 1
ATOM 1623 C C . ASN A 1 122 ? 40.989 27.637 10.427 1.00 17.37 131 ASN A C 1
ATOM 1624 O O . ASN A 1 122 ? 40.494 27.481 11.544 1.00 19.46 131 ASN A O 1
ATOM 1645 N N . TYR A 1 123 ? 42.191 27.166 10.110 1.00 16.77 132 TYR A N 1
ATOM 1646 C CA . TYR A 1 123 ? 42.996 26.385 11.043 1.00 16.50 132 TYR A CA 1
ATOM 1647 C C . TYR A 1 123 ? 44.388 26.984 11.012 1.00 17.47 132 TYR A C 1
ATOM 1648 O O . TYR A 1 123 ? 45.164 26.693 10.091 1.00 19.15 132 TYR A O 1
ATOM 1666 N N A PRO A 1 124 ? 44.765 27.785 12.002 0.50 19.07 133 PRO A N 1
ATOM 1667 N N B PRO A 1 124 ? 44.731 27.838 11.978 0.50 19.74 133 PRO A N 1
ATOM 1668 C CA A PRO A 1 124 ? 46.056 28.484 11.901 0.50 20.92 133 PRO A CA 1
ATOM 1669 C CA B PRO A 1 124 ? 45.989 28.591 11.884 0.50 21.67 133 PRO A CA 1
ATOM 1670 C C A PRO A 1 124 ? 47.269 27.624 12.224 0.50 17.93 133 PRO A C 1
ATOM 1671 C C B PRO A 1 124 ? 47.127 28.010 12.714 0.50 20.49 133 PRO A C 1
ATOM 1672 O O A PRO A 1 124 ? 48.380 27.947 11.775 0.50 15.86 133 PRO A O 1
ATOM 1673 O O B PRO A 1 124 ? 47.957 28.743 13.279 0.50 21.43 133 PRO A O 1
ATOM 1694 N N A LYS A 1 125 ? 47.100 26.570 13.017 0.50 17.85 134 LYS A N 1
ATOM 1695 N N B LYS A 1 125 ? 47.183 26.681 12.760 0.50 17.06 134 LYS A N 1
ATOM 1696 C CA A LYS A 1 125 ? 48.240 25.877 13.590 0.50 18.22 134 LYS A CA 1
ATOM 1697 C CA B LYS A 1 125 ? 48.237 25.977 13.465 0.50 15.73 134 LYS A CA 1
ATOM 1698 C C A LYS A 1 125 ? 48.971 25.057 12.525 0.50 15.35 134 LYS A C 1
ATOM 1699 C C B LYS A 1 125 ? 48.971 25.047 12.505 0.50 13.98 134 LYS A C 1
ATOM 1700 O O A LYS A 1 125 ? 48.373 24.641 11.528 0.50 15.40 134 LYS A O 1
ATOM 1701 O O B LYS A 1 125 ? 48.364 24.508 11.570 0.50 13.97 134 LYS A O 1
ATOM 1738 N N . PRO A 1 126 ? 50.271 24.829 12.709 1.00 13.92 135 PRO A N 1
ATOM 1739 C CA . PRO A 1 126 ? 50.979 23.854 11.868 1.00 14.61 135 PRO A CA 1
ATOM 1740 C C . PRO A 1 126 ? 50.443 22.454 12.129 1.00 13.68 135 PRO A C 1
ATOM 1741 O O . PRO A 1 126 ? 50.003 22.132 13.232 1.00 16.19 135 PRO A O 1
ATOM 1752 N N . LEU A 1 127 ? 50.497 21.631 11.096 1.00 13.37 136 LEU A N 1
ATOM 1753 C CA . LEU A 1 127 ? 50.210 20.216 11.252 1.00 14.22 136 LEU A CA 1
ATOM 1754 C C . LEU A 1 127 ? 51.173 19.427 10.373 1.00 12.94 136 LEU A C 1
ATOM 1755 O O . LEU A 1 127 ? 51.923 19.990 9.563 1.00 13.32 136 LEU A O 1
ATOM 1771 N N . THR A 1 128 ? 51.184 18.119 10.564 1.00 12.69 137 THR A N 1
ATOM 1772 C CA . THR A 1 128 ? 52.017 17.218 9.750 1.00 11.76 137 THR A CA 1
ATOM 1773 C C . THR A 1 128 ? 51.336 17.027 8.389 1.00 11.51 137 THR A C 1
ATOM 1774 O O . THR A 1 128 ? 50.611 16.062 8.163 1.00 11.36 137 THR A O 1
ATOM 1785 N N . MET A 1 129 ? 51.613 17.942 7.452 1.00 11.29 138 MET A N 1
ATOM 1786 C CA A MET A 1 129 ? 50.969 17.967 6.145 0.68 11.35 138 MET A CA 1
ATOM 1787 C CA B MET A 1 129 ? 50.903 17.907 6.185 0.32 10.43 138 MET A CA 1
ATOM 1788 C C . MET A 1 129 ? 51.353 16.765 5.291 1.00 10.45 138 MET A C 1
ATOM 1789 O O . MET A 1 129 ? 50.670 16.475 4.315 1.00 11.09 138 MET A O 1
ATOM 1816 N N . THR A 1 130 ? 52.464 16.103 5.626 1.00 10.82 139 THR A N 1
ATOM 1817 C CA . THR A 1 130 ? 52.893 14.866 4.981 1.00 10.86 139 THR A CA 1
ATOM 1818 C C . THR A 1 130 ? 52.024 13.662 5.304 1.00 10.51 139 THR A C 1
ATOM 1819 O O . THR A 1 130 ? 52.104 12.652 4.599 1.00 11.16 139 THR A O 1
ATOM 1830 N N . ASN A 1 131 ? 51.275 13.704 6.395 1.00 10.45 140 ASN A N 1
ATOM 1831 C CA . ASN A 1 131 ? 50.648 12.494 6.932 1.00 10.25 140 ASN A CA 1
ATOM 1832 C C . ASN A 1 131 ? 49.525 12.905 7.885 1.00 10.09 140 ASN A C 1
ATOM 1833 O O . ASN A 1 131 ? 49.774 13.224 9.049 1.00 10.55 140 ASN A O 1
ATOM 1844 N N . PHE A 1 132 ? 48.310 12.938 7.347 1.00 9.47 141 PHE A N 1
ATOM 1845 C CA . PHE A 1 132 ? 47.148 13.352 8.115 1.00 9.53 141 PHE A CA 1
ATOM 1846 C C . PHE A 1 132 ? 45.898 12.941 7.369 1.00 9.53 141 PHE A C 1
ATOM 1847 O O . PHE A 1 132 ? 45.929 12.634 6.179 1.00 10.04 141 PHE A O 1
ATOM 1864 N N . THR A 1 133 ? 44.780 12.985 8.097 1.00 9.30 142 THR A N 1
ATOM 1865 C CA . THR A 1 133 ? 43.465 12.715 7.556 1.00 9.16 142 THR A CA 1
ATOM 1866 C C . THR A 1 133 ? 42.529 13.874 7.837 1.00 9.25 142 THR A C 1
ATOM 1867 O O . THR A 1 133 ? 42.585 14.482 8.908 1.00 10.28 142 THR A O 1
ATOM 1878 N N . MET A 1 134 ? 41.637 14.158 6.888 1.00 9.69 143 MET A N 1
ATOM 1879 C CA . MET A 1 134 ? 40.739 15.300 7.006 1.00 10.05 143 MET A CA 1
ATOM 1880 C C . MET A 1 134 ? 39.350 14.947 6.503 1.00 9.99 143 MET A C 1
ATOM 1881 O O . MET A 1 134 ? 39.215 14.357 5.422 1.00 11.46 143 MET A O 1
ATOM 1895 N N . LEU A 1 135 ? 38.337 15.315 7.271 1.00 9.73 144 LEU A N 1
ATOM 1896 C CA . LEU A 1 135 ? 36.942 15.134 6.900 1.00 10.11 144 LEU A CA 1
ATOM 1897 C C . LEU A 1 135 ? 36.301 16.506 6.804 1.00 10.14 144 LEU A C 1
ATOM 1898 O O . LEU A 1 135 ? 36.436 17.310 7.729 1.00 11.14 144 LEU A O 1
ATOM 1914 N N A LEU A 1 136 ? 35.571 16.751 5.711 0.57 10.12 145 LEU A N 1
ATOM 1915 N N B LEU A 1 136 ? 35.597 16.765 5.711 0.43 10.36 145 LEU A N 1
ATOM 1916 C CA A LEU A 1 136 ? 34.784 17.963 5.521 0.57 10.75 145 LEU A CA 1
ATOM 1917 C CA B LEU A 1 136 ? 34.751 17.938 5.618 0.43 10.63 145 LEU A CA 1
ATOM 1918 C C A LEU A 1 136 ? 33.343 17.560 5.230 0.57 10.74 145 LEU A C 1
ATOM 1919 C C B LEU A 1 136 ? 33.334 17.478 5.347 0.43 9.80 145 LEU A C 1
ATOM 1920 O O A LEU A 1 136 ? 33.099 16.673 4.402 0.57 10.53 145 LEU A O 1
ATOM 1921 O O B LEU A 1 136 ? 33.105 16.472 4.671 0.43 10.95 145 LEU A O 1
ATOM 1952 N N . TYR A 1 137 ? 32.380 18.238 5.861 1.00 9.96 146 TYR A N 1
ATOM 1953 C CA A TYR A 1 137 ? 30.989 17.930 5.593 0.67 10.50 146 TYR A CA 1
ATOM 1954 C CA B TYR A 1 137 ? 30.986 17.927 5.594 0.33 10.38 146 TYR A CA 1
ATOM 1955 C C . TYR A 1 137 ? 30.131 19.176 5.716 1.00 10.02 146 TYR A C 1
ATOM 1956 O O . TYR A 1 137 ? 30.459 20.123 6.445 1.00 10.81 146 TYR A O 1
ATOM 1991 N N . GLY A 1 138 ? 29.017 19.153 5.001 1.00 10.55 147 GLY A N 1
ATOM 1992 C CA . GLY A 1 138 ? 28.053 20.241 5.027 1.00 10.30 147 GLY A CA 1
ATOM 1993 C C . GLY A 1 138 ? 27.210 20.132 3.784 1.00 11.60 147 GLY A C 1
ATOM 1994 O O . GLY A 1 138 ? 26.850 19.011 3.387 1.00 10.80 147 GLY A O 1
ATOM 1998 N N . TYR A 1 139 ? 26.907 21.262 3.144 1.00 10.75 148 TYR A N 1
ATOM 1999 C CA . TYR A 1 139 ? 25.986 21.271 2.013 1.00 10.80 148 TYR A CA 1
ATOM 2000 C C . TYR A 1 139 ? 26.553 22.130 0.890 1.00 10.91 148 TYR A C 1
ATOM 2001 O O . TYR A 1 139 ? 27.183 23.158 1.134 1.00 11.94 148 TYR A O 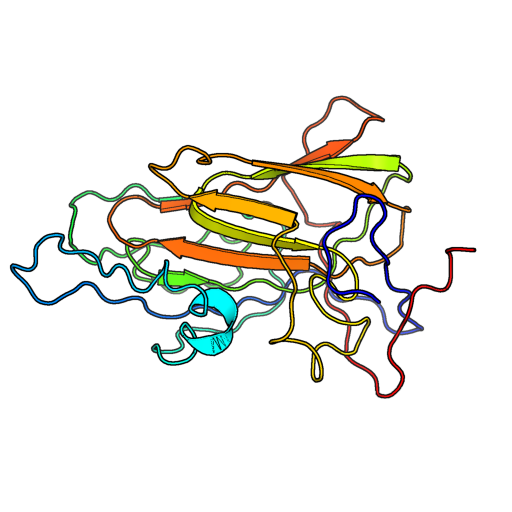1
ATOM 2019 N N . PHE A 1 140 ? 26.292 21.702 -0.332 1.00 11.32 149 PHE A N 1
ATOM 2020 C CA . PHE A 1 140 ? 26.571 22.467 -1.533 1.00 11.30 149 PHE A CA 1
ATOM 2021 C C . PHE A 1 140 ? 25.274 23.079 -2.054 1.00 11.27 149 PHE A C 1
ATOM 2022 O O . PHE A 1 140 ? 24.305 22.357 -2.306 1.00 11.81 149 PHE A O 1
ATOM 2039 N N . ARG A 1 141 ? 25.278 24.404 -2.275 1.00 11.22 150 ARG A N 1
ATOM 2040 C CA . ARG A 1 141 ? 24.130 25.175 -2.768 1.00 11.72 150 ARG A CA 1
ATOM 2041 C C . ARG A 1 141 ? 24.487 25.612 -4.180 1.00 12.16 150 ARG A C 1
ATOM 2042 O O . ARG A 1 141 ? 25.408 26.428 -4.351 1.00 12.04 150 ARG A O 1
ATOM 2063 N N . PRO A 1 142 ? 23.811 25.136 -5.220 1.00 11.85 151 PRO A N 1
ATOM 2064 C CA . PRO A 1 142 ? 24.115 25.620 -6.575 1.00 11.92 151 PRO A CA 1
ATOM 2065 C C . PRO A 1 142 ? 23.537 26.997 -6.833 1.00 12.57 151 PRO A C 1
ATOM 2066 O O . PRO A 1 142 ? 22.551 27.416 -6.221 1.00 12.73 151 PRO A O 1
ATOM 2077 N N . LYS A 1 143 ? 24.125 27.652 -7.837 1.00 13.50 152 LYS A N 1
ATOM 2078 C CA . LYS A 1 143 ? 23.582 28.871 -8.430 1.00 13.96 152 LYS A CA 1
ATOM 2079 C C . LYS A 1 143 ? 22.870 28.639 -9.770 1.00 14.90 152 LYS A C 1
ATOM 2080 O O . LYS A 1 143 ? 22.187 29.547 -10.284 1.00 17.39 152 LYS A O 1
ATOM 2099 N N . VAL A 1 144 ? 23.026 27.461 -10.347 1.00 15.58 153 VAL A N 1
ATOM 2100 C CA . VAL A 1 144 ? 22.548 27.074 -11.671 1.00 17.28 153 VAL A CA 1
ATOM 2101 C C . VAL A 1 144 ? 21.646 25.877 -11.459 1.00 15.27 153 VAL A C 1
ATOM 2102 O O . VAL A 1 144 ? 21.995 24.969 -10.701 1.00 15.84 153 VAL A O 1
ATOM 2115 N N . THR A 1 145 ? 20.523 25.834 -12.169 1.00 15.66 154 THR A N 1
ATOM 2116 C CA . THR A 1 145 ? 19.745 24.615 -12.277 1.00 16.02 154 THR A CA 1
ATOM 2117 C C . THR A 1 145 ? 20.194 23.905 -13.540 1.00 16.64 154 THR A C 1
ATOM 2118 O O . THR A 1 145 ? 20.063 24.440 -14.649 1.00 19.40 154 THR A O 1
ATOM 2129 N N . GLY A 1 146 ? 20.772 22.729 -13.381 1.00 16.25 155 GLY A N 1
ATOM 2130 C CA . GLY A 1 146 ? 21.263 21.982 -14.508 1.00 16.84 155 GLY A CA 1
ATOM 2131 C C . GLY A 1 146 ? 22.425 21.100 -14.112 1.00 15.54 155 GLY A C 1
ATOM 2132 O O . GLY A 1 146 ? 22.727 20.907 -12.941 1.00 14.70 155 GLY A O 1
ATOM 2136 N N . PHE A 1 147 ? 23.049 20.527 -15.133 1.00 16.30 156 PHE A N 1
ATOM 2137 C CA . PHE A 1 147 ? 24.141 19.591 -14.912 1.00 16.23 156 PHE A CA 1
ATOM 2138 C C . PHE A 1 147 ? 25.398 20.313 -14.442 1.00 16.13 156 PHE A C 1
ATOM 2139 O O . PHE A 1 147 ? 25.811 21.330 -15.015 1.00 18.75 156 PHE A O 1
ATOM 2156 N N . HIS A 1 148 ? 25.991 19.779 -13.381 1.00 14.75 157 HIS A N 1
ATOM 2157 C CA . HIS A 1 148 ? 27.281 20.184 -12.846 1.00 13.58 157 HIS A CA 1
ATOM 2158 C C . HIS A 1 148 ? 28.220 18.988 -12.964 1.00 13.99 157 HIS A C 1
ATOM 2159 O O . HIS A 1 148 ? 27.834 17.849 -12.664 1.00 15.45 157 HIS A O 1
ATOM 2173 N N . THR A 1 149 ? 29.473 19.251 -13.325 1.00 13.58 158 THR A N 1
ATOM 2174 C CA . THR A 1 149 ? 30.527 18.239 -13.288 1.00 14.08 158 THR A CA 1
ATOM 2175 C C . THR A 1 149 ? 31.581 18.707 -12.301 1.00 13.28 158 THR A C 1
ATOM 2176 O O . THR A 1 149 ? 32.204 19.756 -12.505 1.00 14.64 158 THR A O 1
ATOM 2187 N N . PHE A 1 150 ? 31.725 17.956 -11.214 1.00 13.09 159 PHE A N 1
ATOM 2188 C CA . PHE A 1 150 ? 32.768 18.197 -10.225 1.00 13.04 159 PHE A CA 1
ATOM 2189 C C . PHE A 1 150 ? 33.974 17.359 -10.622 1.00 14.00 159 PHE A C 1
ATOM 2190 O O . PHE A 1 150 ? 33.831 16.183 -10.939 1.00 17.42 159 PHE A O 1
ATOM 2207 N N . THR A 1 151 ? 35.151 17.962 -10.600 1.00 13.50 160 THR A N 1
ATOM 2208 C CA . THR A 1 151 ? 36.392 17.272 -10.923 1.00 14.14 160 THR A CA 1
ATOM 2209 C C . THR A 1 151 ? 37.274 17.258 -9.686 1.00 13.26 160 THR A C 1
ATOM 2210 O O . THR A 1 151 ? 37.451 18.304 -9.037 1.00 13.35 160 THR A O 1
ATOM 2221 N N . ILE A 1 152 ? 37.858 16.096 -9.392 1.00 12.38 161 ILE A N 1
ATOM 2222 C CA . ILE A 1 152 ? 38.700 15.937 -8.227 1.00 12.77 161 ILE A CA 1
ATOM 2223 C C . ILE A 1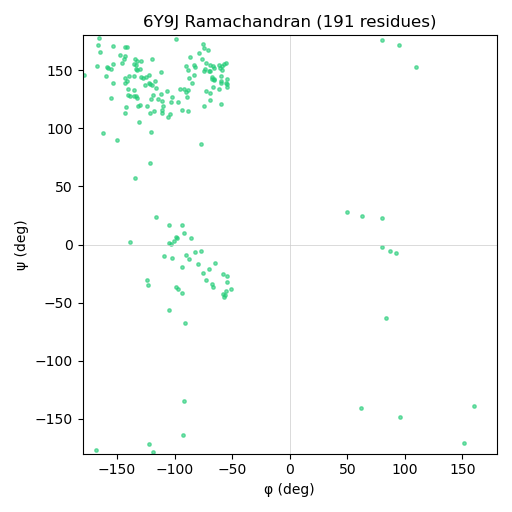 152 ? 40.014 15.283 -8.596 1.00 12.42 161 ILE A C 1
ATOM 2224 O O . ILE A 1 152 ? 40.100 14.465 -9.512 1.00 13.74 161 ILE A O 1
ATOM 2240 N N . SER A 1 153 ? 41.033 15.625 -7.815 1.00 12.24 162 SER A N 1
ATOM 2241 C CA A SER A 1 153 ? 42.322 14.957 -7.837 0.34 12.85 162 SER A CA 1
ATOM 2242 C CA B SER A 1 153 ? 42.301 14.915 -7.823 0.66 12.99 162 SER A CA 1
ATOM 2243 C C . SER A 1 153 ? 42.882 15.029 -6.426 1.00 12.06 162 SER A C 1
ATOM 2244 O O . SER A 1 153 ? 42.556 15.953 -5.671 1.00 12.87 162 SER A O 1
ATOM 2259 N N . ALA A 1 154 ? 43.742 14.075 -6.069 1.00 11.74 163 ALA A N 1
ATOM 2260 C CA . ALA A 1 154 ? 44.298 14.084 -4.721 1.00 11.23 163 ALA A CA 1
ATOM 2261 C C . ALA A 1 154 ? 45.592 13.297 -4.649 1.00 11.56 163 ALA A C 1
ATOM 2262 O O . ALA A 1 154 ? 45.788 12.318 -5.368 1.00 14.03 163 ALA A O 1
ATOM 2269 N N . ASP A 1 155 ? 46.419 13.710 -3.699 1.00 10.70 164 ASP A N 1
ATOM 2270 C CA . ASP A 1 155 ? 47.568 12.953 -3.228 1.00 10.48 164 ASP A CA 1
ATOM 2271 C C . ASP A 1 155 ? 47.429 12.991 -1.708 1.00 9.75 164 ASP A C 1
ATOM 2272 O O . ASP A 1 155 ? 47.623 14.058 -1.117 1.00 10.10 164 ASP A O 1
ATOM 2281 N N . ASP A 1 156 ? 47.011 11.895 -1.066 1.00 9.80 165 ASP A N 1
ATOM 2282 C CA . ASP A 1 156 ? 46.838 10.544 -1.611 1.00 9.86 165 ASP A CA 1
ATOM 2283 C C . ASP A 1 156 ? 45.420 10.179 -1.996 1.00 10.40 165 ASP A C 1
ATOM 2284 O O . ASP A 1 156 ? 45.220 9.413 -2.920 1.00 12.11 165 ASP A O 1
ATOM 2293 N N . LEU A 1 157 ? 44.440 10.637 -1.234 1.00 10.16 166 LEU A N 1
ATOM 2294 C CA . LEU A 1 157 ? 43.089 10.123 -1.365 1.00 11.31 166 LEU A CA 1
ATOM 2295 C C . LEU A 1 157 ? 42.093 11.249 -1.173 1.00 9.67 166 LEU A C 1
ATOM 2296 O O . LEU A 1 157 ? 42.216 12.049 -0.243 1.00 10.60 166 LEU A O 1
ATOM 2312 N N . LEU A 1 158 ? 41.044 11.255 -1.997 1.00 10.05 167 LEU A N 1
ATOM 2313 C CA . LEU A 1 158 ? 39.854 12.085 -1.771 1.00 9.78 167 LEU A CA 1
ATOM 2314 C C . LEU A 1 158 ? 38.638 11.270 -2.184 1.00 10.16 167 LEU A C 1
ATOM 2315 O O . LEU A 1 158 ? 38.513 10.896 -3.355 1.00 11.42 167 LEU A O 1
ATOM 2331 N N . PHE A 1 159 ? 37.753 11.007 -1.229 1.00 10.03 168 PHE A N 1
ATOM 2332 C CA . PHE A 1 159 ? 36.507 10.281 -1.448 1.00 9.97 168 PHE A CA 1
ATOM 2333 C C . PHE A 1 159 ? 35.349 11.251 -1.251 1.00 10.45 168 PHE A C 1
ATOM 2334 O O . PHE A 1 159 ? 35.274 11.930 -0.214 1.00 11.93 168 PHE A O 1
ATOM 2351 N N . VAL A 1 160 ? 34.432 11.296 -2.213 1.00 10.59 169 VAL A N 1
ATOM 2352 C CA . VAL A 1 160 ? 33.322 12.232 -2.207 1.00 11.45 169 VAL A CA 1
ATOM 2353 C C . VAL A 1 160 ? 31.998 11.474 -2.176 1.00 11.07 169 VAL A C 1
ATOM 2354 O O . VAL A 1 160 ? 31.732 10.613 -3.026 1.00 11.94 169 VAL A O 1
ATOM 2367 N N . ASN A 1 161 ? 31.152 11.849 -1.228 1.00 10.99 170 ASN A N 1
ATOM 2368 C CA . ASN A 1 161 ? 29.741 11.509 -1.227 1.00 10.95 170 ASN A CA 1
ATOM 2369 C C . ASN A 1 161 ? 28.942 12.786 -1.459 1.00 10.93 170 ASN A C 1
ATOM 2370 O O . ASN A 1 161 ? 29.342 13.877 -1.031 1.00 11.32 170 ASN A O 1
ATOM 2381 N N . PHE A 1 162 ? 27.786 12.644 -2.110 1.00 11.72 171 PHE A N 1
ATOM 2382 C CA . PHE A 1 162 ? 27.017 13.814 -2.543 1.00 11.56 171 PHE A CA 1
ATOM 2383 C C . PHE A 1 162 ? 25.551 13.439 -2.689 1.00 12.07 171 PHE A C 1
ATOM 2384 O O . PHE A 1 162 ? 25.231 12.472 -3.385 1.00 14.21 171 PHE A O 1
ATOM 2401 N N . GLY A 1 163 ? 24.691 14.192 -2.028 1.00 11.94 172 GLY A N 1
ATOM 2402 C CA . GLY A 1 163 ? 23.261 13.968 -2.074 1.00 12.46 172 GLY A CA 1
ATOM 2403 C C . GLY A 1 163 ? 22.724 13.432 -0.764 1.00 12.80 172 GLY A C 1
ATOM 2404 O O . GLY A 1 163 ? 23.427 12.761 -0.002 1.00 13.78 172 GLY A O 1
ATOM 2408 N N . ALA A 1 164 ? 21.446 13.715 -0.505 1.00 13.90 173 ALA A N 1
ATOM 2409 C CA . ALA A 1 164 ? 20.823 13.169 0.684 1.00 15.08 173 ALA A CA 1
ATOM 2410 C C . ALA A 1 164 ? 20.888 11.653 0.614 1.00 15.59 173 ALA A C 1
ATOM 2411 O O . ALA A 1 164 ? 20.735 11.049 -0.454 1.00 17.17 173 ALA A O 1
ATOM 2418 N N . GLY A 1 165 ? 21.138 11.033 1.751 1.00 16.83 174 GLY A N 1
ATOM 2419 C CA . GLY A 1 165 ? 21.312 9.592 1.782 1.00 18.65 174 GLY A CA 1
ATOM 2420 C C . GLY A 1 165 ? 22.727 9.160 1.422 1.00 18.20 174 GLY A C 1
ATOM 2421 O O . GLY A 1 165 ? 23.459 8.600 2.264 1.00 20.01 174 GLY A O 1
ATOM 2425 N N . ASN A 1 166 ? 23.149 9.443 0.184 1.00 15.42 175 ASN A N 1
ATOM 2426 C CA . ASN A 1 166 ? 24.508 9.067 -0.209 1.00 14.28 175 ASN A CA 1
ATOM 2427 C C . ASN A 1 166 ? 25.564 9.657 0.724 1.00 14.01 175 ASN A C 1
ATOM 2428 O O . ASN A 1 166 ? 26.514 8.956 1.094 1.00 14.57 175 ASN A O 1
ATOM 2439 N N . ALA A 1 167 ? 25.419 10.928 1.096 1.00 13.61 176 ALA A N 1
ATOM 2440 C CA . ALA A 1 167 ? 26.291 11.560 2.087 1.00 12.58 176 ALA A CA 1
ATOM 2441 C C . ALA A 1 167 ? 25.687 11.392 3.485 1.00 13.34 176 ALA A C 1
ATOM 2442 O O . ALA A 1 167 ? 26.229 10.654 4.313 1.00 14.54 176 ALA A O 1
ATOM 2449 N N . PHE A 1 168 ? 24.555 12.046 3.745 1.00 13.02 177 PHE A N 1
ATOM 2450 C CA . PHE A 1 168 ? 23.840 11.968 5.011 1.00 12.95 177 PHE A CA 1
ATOM 2451 C C . PHE A 1 168 ? 22.457 12.569 4.765 1.00 14.11 177 PHE A C 1
ATOM 2452 O O . PHE A 1 168 ? 22.157 13.079 3.687 1.00 14.63 177 PHE A O 1
ATOM 2469 N N . ASP A 1 169 ? 21.589 12.446 5.755 1.00 14.60 178 ASP A N 1
ATOM 2470 C CA . ASP A 1 169 ? 20.192 12.841 5.608 1.00 14.98 178 ASP A CA 1
ATOM 2471 C C . ASP A 1 169 ? 20.005 14.321 5.960 1.00 14.70 178 ASP A C 1
ATOM 2472 O O . ASP A 1 169 ? 20.707 14.880 6.802 1.00 15.03 178 ASP A O 1
ATOM 2481 N N . CYS A 1 170 ? 19.016 14.944 5.313 1.00 14.66 179 CYS A N 1
ATOM 2482 C CA . CYS A 1 170 ? 18.806 16.392 5.406 1.00 14.76 179 CYS A CA 1
ATOM 2483 C C . CYS A 1 170 ? 18.558 16.831 6.832 1.00 15.07 179 CYS A C 1
ATOM 2484 O O . CYS A 1 170 ? 17.546 16.459 7.435 1.00 16.52 179 CYS A O 1
ATOM 2491 N N . CYS A 1 171 ? 19.413 17.717 7.340 1.00 15.80 180 CYS A N 1
ATOM 2492 C CA . CYS A 1 171 ? 19.319 18.199 8.718 1.00 16.78 180 CYS A CA 1
ATOM 2493 C C . CYS A 1 171 ? 19.197 17.051 9.720 1.00 16.45 180 CYS A C 1
ATOM 2494 O O . CYS A 1 171 ? 18.617 17.215 10.796 1.00 17.55 180 CYS A O 1
ATOM 2501 N N . ARG A 1 172 ? 19.754 15.886 9.362 1.00 16.66 181 ARG A N 1
ATOM 2502 C CA A ARG A 1 172 ? 19.792 14.719 10.237 0.51 17.84 181 ARG A CA 1
ATOM 2503 C CA B ARG A 1 172 ? 19.792 14.716 10.235 0.49 17.98 181 ARG A CA 1
ATOM 2504 C C . ARG A 1 172 ? 21.156 14.046 10.161 1.00 18.17 181 ARG A C 1
ATOM 2505 O O . ARG A 1 172 ? 21.267 12.813 10.164 1.00 19.06 181 ARG A O 1
ATOM 2544 N N A ARG A 1 173 ? 22.229 14.832 10.097 0.55 18.13 182 ARG A N 1
ATOM 2545 N N B ARG A 1 173 ? 22.222 14.847 10.125 0.45 17.73 182 ARG A N 1
ATOM 2546 C CA A ARG A 1 173 ? 23.534 14.200 10.097 0.55 18.54 182 ARG A CA 1
ATOM 2547 C CA B ARG A 1 173 ? 23.552 14.270 10.093 0.45 18.25 182 ARG A CA 1
ATOM 2548 C C A ARG A 1 173 ? 23.745 13.370 11.354 0.55 20.14 182 ARG A C 1
ATOM 2549 C C B ARG A 1 173 ? 23.878 13.513 11.376 0.45 20.84 182 ARG A C 1
ATOM 2550 O O A ARG A 1 173 ? 24.405 12.326 11.302 0.55 19.66 182 ARG A O 1
ATOM 2551 O O B ARG A 1 173 ? 24.742 12.631 11.346 0.45 22.87 182 ARG A O 1
ATOM 2592 N N . ASP A 1 174 ? 23.169 13.800 12.480 1.00 21.90 183 ASP A N 1
ATOM 2593 C CA . ASP A 1 174 ? 23.405 13.130 13.753 1.00 23.68 183 ASP A CA 1
ATOM 2594 C C . ASP A 1 174 ? 22.975 11.675 13.745 1.00 26.55 183 ASP A C 1
ATOM 2595 O O . ASP A 1 174 ? 23.512 10.876 14.518 1.00 31.30 183 ASP A O 1
ATOM 2605 N N . SER A 1 175 ? 22.031 11.301 12.900 1.00 24.77 184 SER A N 1
ATOM 2606 C CA . SER A 1 175 ? 21.585 9.925 12.818 1.00 26.00 184 SER A CA 1
ATOM 2607 C C . SER A 1 175 ? 22.110 9.218 11.586 1.00 24.67 184 SER A C 1
ATOM 2608 O O . SER A 1 175 ? 21.779 8.043 11.379 1.00 28.79 184 SER A O 1
ATOM 2616 N N . SER A 1 176 ? 22.919 9.893 10.760 1.00 19.19 185 SER A N 1
ATOM 2617 C CA . SER A 1 176 ? 23.296 9.290 9.501 1.00 17.83 185 SER A CA 1
ATOM 2618 C C . SER A 1 176 ? 24.753 9.488 9.122 1.00 17.07 185 SER A C 1
ATOM 2619 O O . SER A 1 176 ? 25.155 9.023 8.051 1.00 18.42 185 SER A O 1
ATOM 2627 N N . ALA A 1 177 ? 25.562 10.133 9.965 1.00 17.81 186 ALA A N 1
ATOM 2628 C CA . ALA A 1 177 ? 26.926 10.503 9.590 1.00 19.24 186 ALA A CA 1
ATOM 2629 C C . ALA A 1 177 ? 27.757 9.316 9.134 1.00 17.21 186 ALA A C 1
ATOM 2630 O O . ALA A 1 177 ? 28.578 9.448 8.213 1.00 18.11 186 ALA A O 1
ATOM 2637 N N . ASP A 1 178 ? 27.624 8.182 9.798 1.00 17.37 187 ASP A N 1
ATOM 2638 C CA . ASP A 1 178 ? 28.521 7.065 9.498 1.00 18.55 187 ASP A CA 1
ATOM 2639 C C . ASP A 1 178 ? 27.981 6.120 8.435 1.00 18.72 187 ASP A C 1
ATOM 2640 O O . ASP A 1 178 ? 28.594 5.071 8.184 1.00 20.04 187 ASP A O 1
ATOM 2649 N N . HIS A 1 179 ? 26.896 6.490 7.767 1.00 17.86 188 HIS A N 1
ATOM 2650 C CA . HIS A 1 179 ? 26.157 5.575 6.914 1.00 17.70 188 HIS A CA 1
ATOM 2651 C C . HIS A 1 179 ? 26.158 5.985 5.445 1.00 16.76 188 HIS A C 1
ATOM 2652 O O . HIS A 1 179 ? 25.292 5.570 4.685 1.00 17.67 188 HIS A O 1
ATOM 2666 N N . PHE A 1 180 ? 27.151 6.761 5.026 1.00 16.36 189 PHE A N 1
ATOM 2667 C CA . PHE A 1 180 ? 27.273 7.162 3.633 1.00 14.97 189 PHE A CA 1
ATOM 2668 C C . PHE A 1 180 ? 27.387 5.920 2.741 1.00 15.32 189 PHE A C 1
ATOM 2669 O O . PHE A 1 180 ? 27.823 4.839 3.161 1.00 16.52 189 PHE A O 1
ATOM 2686 N N . GLY A 1 181 ? 26.957 6.080 1.493 1.00 15.23 190 GLY A N 1
ATOM 2687 C CA . GLY A 1 181 ? 26.954 5.003 0.531 1.00 15.48 190 GLY A CA 1
ATOM 2688 C C . GLY A 1 181 ? 28.201 4.951 -0.317 1.00 15.87 190 GLY A C 1
ATOM 2689 O O . GLY A 1 181 ? 29.230 5.556 -0.002 1.00 15.79 190 GLY A O 1
ATOM 2693 N N . ASN A 1 182 ? 28.108 4.205 -1.413 1.00 17.16 191 ASN A N 1
ATOM 2694 C CA . ASN A 1 182 ? 29.236 4.093 -2.331 1.00 17.06 191 ASN A CA 1
ATOM 2695 C C . ASN A 1 182 ? 29.594 5.488 -2.864 1.00 15.48 191 ASN A C 1
ATOM 2696 O O . ASN A 1 182 ? 28.731 6.348 -3.068 1.00 16.19 191 ASN A O 1
ATOM 2707 N N . TYR A 1 183 ? 30.882 5.720 -3.084 1.00 14.98 192 TYR A N 1
ATOM 2708 C CA . TYR A 1 183 ? 31.336 7.076 -3.382 1.00 13.95 192 TYR A CA 1
ATOM 2709 C C . TYR A 1 183 ? 30.779 7.539 -4.728 1.00 13.80 192 TYR A C 1
ATOM 2710 O O . TYR A 1 183 ? 30.709 6.766 -5.696 1.00 15.76 192 TYR A O 1
ATOM 2728 N N . GLN A 1 184 ? 30.415 8.823 -4.779 1.00 13.25 193 GLN A N 1
ATOM 2729 C CA . GLN A 1 184 ? 30.063 9.449 -6.048 1.00 13.69 193 GLN A CA 1
ATOM 2730 C C . GLN A 1 184 ? 31.287 9.696 -6.912 1.00 13.73 193 GLN A C 1
ATOM 2731 O O . GLN A 1 184 ? 31.189 9.674 -8.149 1.00 16.64 193 GLN A O 1
ATOM 2745 N N . ALA A 1 185 ? 32.439 9.937 -6.293 1.00 12.95 194 ALA A N 1
ATOM 2746 C CA . ALA A 1 185 ? 33.687 10.103 -7.019 1.00 12.78 194 ALA A CA 1
ATOM 2747 C C . ALA A 1 185 ? 34.797 9.799 -6.033 1.00 12.26 194 ALA A C 1
ATOM 2748 O O . ALA A 1 185 ? 34.633 10.008 -4.821 1.00 12.31 194 ALA A O 1
ATOM 2755 N N . TYR A 1 186 ? 35.921 9.322 -6.536 1.00 11.69 195 TYR A N 1
ATOM 2756 C CA . TYR A 1 186 ? 37.072 9.144 -5.668 1.00 11.13 195 TYR A CA 1
ATOM 2757 C C . TYR A 1 186 ? 38.348 9.186 -6.489 1.00 11.60 195 TYR A C 1
ATOM 2758 O O . TYR A 1 186 ? 38.362 8.798 -7.654 1.00 13.30 195 TYR A O 1
ATOM 2776 N N . ALA A 1 187 ? 39.423 9.627 -5.849 1.00 11.52 196 ALA A N 1
ATOM 2777 C CA . ALA A 1 187 ? 40.735 9.740 -6.467 1.00 12.16 196 ALA A CA 1
ATOM 2778 C C . ALA A 1 187 ? 41.769 9.180 -5.505 1.00 11.46 196 ALA A C 1
ATOM 2779 O O . ALA A 1 187 ? 41.735 9.490 -4.309 1.00 11.61 196 ALA A O 1
ATOM 2786 N N . ILE A 1 188 ? 42.662 8.333 -6.024 1.00 11.74 197 ILE A N 1
ATOM 2787 C CA . ILE A 1 188 ? 43.738 7.713 -5.260 1.00 11.54 197 ILE A CA 1
ATOM 2788 C C . ILE A 1 188 ? 45.039 7.882 -6.037 1.00 12.03 197 ILE A C 1
ATOM 2789 O O . ILE A 1 188 ? 45.158 7.408 -7.174 1.00 13.32 197 ILE A O 1
ATOM 2805 N N . TRP A 1 189 ? 46.007 8.569 -5.439 1.00 12.45 198 TRP A N 1
ATOM 2806 C CA . TRP A 1 189 ? 47.292 8.759 -6.098 1.00 13.99 198 TRP A CA 1
ATOM 2807 C C . TRP A 1 189 ? 47.929 7.412 -6.383 1.00 16.37 198 TRP A C 1
ATOM 2808 O O . TRP A 1 189 ? 47.894 6.507 -5.538 1.00 15.46 198 TRP A O 1
ATOM 2829 N N . GLY A 1 190 ? 48.526 7.292 -7.578 1.00 17.45 199 GLY A N 1
ATOM 2830 C CA . GLY A 1 190 ? 49.245 6.105 -7.961 1.00 19.04 199 GLY A CA 1
ATOM 2831 C C . GLY A 1 190 ? 48.368 5.047 -8.575 1.00 19.43 199 GLY A C 1
ATOM 2832 O O . GLY A 1 190 ? 48.889 4.029 -9.048 1.00 22.10 199 GLY A O 1
ATOM 2836 N N . SER A 1 191 ? 47.057 5.264 -8.600 1.00 17.65 200 SER A N 1
ATOM 2837 C CA . SER A 1 191 ? 46.083 4.290 -9.044 1.00 19.83 200 SER A CA 1
ATOM 2838 C C . SER A 1 191 ? 45.678 4.585 -10.477 1.00 22.25 200 SER A C 1
ATOM 2839 O O . SER A 1 191 ? 46.075 5.586 -11.082 1.00 26.15 200 SER A O 1
ATOM 2847 N N . LYS A 1 192 ? 44.838 3.707 -11.017 1.00 24.02 201 LYS A N 1
ATOM 2848 C CA . LYS A 1 192 ? 44.224 3.945 -12.306 1.00 25.70 201 LYS A CA 1
ATOM 2849 C C . LYS A 1 192 ? 43.166 5.037 -12.241 1.00 24.98 201 LYS A C 1
ATOM 2850 O O . LYS A 1 192 ? 42.678 5.460 -13.293 1.00 29.17 201 LYS A O 1
ATOM 2858 N N A THR A 1 193 ? 42.809 5.501 -11.039 0.36 24.16 202 THR A N 1
ATOM 2859 N N B THR A 1 193 ? 42.793 5.499 -11.035 0.64 22.99 202 THR A N 1
ATOM 2860 C CA A THR A 1 193 ? 41.858 6.586 -10.841 0.36 23.81 202 THR A CA 1
ATOM 2861 C CA B THR A 1 193 ? 41.835 6.580 -10.838 0.64 21.89 202 THR A CA 1
ATOM 2862 C C A THR A 1 193 ? 42.531 7.627 -9.947 0.36 23.05 202 THR A C 1
ATOM 2863 C C B THR A 1 193 ? 42.488 7.652 -9.964 0.64 20.55 202 THR A C 1
ATOM 2864 O O A THR A 1 193 ? 42.225 7.707 -8.762 0.36 22.51 202 THR A O 1
ATOM 2865 O O B THR A 1 193 ? 42.080 7.797 -8.815 0.64 16.89 202 THR A O 1
ATOM 2886 N N . ALA A 1 194 ? 43.478 8.383 -10.520 1.00 21.40 203 ALA A N 1
ATOM 2887 C CA . ALA A 1 194 ? 44.157 9.501 -9.804 1.00 20.25 203 ALA A CA 1
ATOM 2888 C C . ALA A 1 194 ? 43.404 10.849 -9.881 1.00 19.36 203 ALA A C 1
ATOM 2889 O O . ALA A 1 194 ? 43.670 11.800 -9.121 1.00 18.82 203 ALA A O 1
ATOM 2896 N N . LYS A 1 195 ? 42.498 10.947 -10.805 1.00 16.82 204 LYS A N 1
ATOM 2897 C CA . LYS A 1 195 ? 41.553 12.037 -10.945 1.00 15.28 204 LYS A CA 1
ATOM 2898 C C . LYS A 1 195 ? 40.212 11.371 -11.217 1.00 14.33 204 LYS A C 1
ATOM 2899 O O . LYS A 1 195 ? 40.162 10.233 -11.695 1.00 16.47 204 LYS A O 1
ATOM 2918 N N . ASP A 1 196 ? 39.113 12.051 -10.893 1.00 13.59 205 ASP A N 1
ATOM 2919 C CA . ASP A 1 196 ? 37.794 11.509 -11.151 1.00 13.96 205 ASP A CA 1
ATOM 2920 C C . ASP A 1 196 ? 36.830 12.674 -11.310 1.00 13.24 205 ASP A C 1
ATOM 2921 O O . ASP A 1 196 ? 37.184 13.839 -11.084 1.00 14.27 205 ASP A O 1
ATOM 2930 N N . GLU A 1 197 ? 35.615 12.357 -11.739 1.00 14.83 206 GLU A N 1
ATOM 2931 C CA . GLU A 1 197 ? 34.598 13.374 -11.913 1.00 16.59 206 GLU A CA 1
ATOM 2932 C C . GLU A 1 197 ? 33.238 12.798 -11.576 1.00 16.01 206 GLU A C 1
ATOM 2933 O O . GLU A 1 197 ? 33.017 11.585 -11.609 1.00 17.89 206 GLU A O 1
ATOM 2945 N N . LEU A 1 198 ? 32.352 13.703 -11.214 1.00 16.56 207 LEU A N 1
ATOM 2946 C CA . LEU A 1 198 ? 30.972 13.388 -10.913 1.00 15.71 207 LEU A CA 1
ATOM 2947 C C . LEU A 1 198 ? 30.086 14.388 -11.642 1.00 14.80 207 LEU A C 1
ATOM 2948 O O . LEU A 1 198 ? 30.268 15.602 -11.501 1.00 15.28 207 LEU A O 1
ATOM 2964 N N . THR A 1 199 ? 29.142 13.883 -12.420 1.00 16.27 208 THR A N 1
ATOM 2965 C CA . THR A 1 199 ? 28.180 14.731 -13.107 1.00 15.87 208 THR A CA 1
ATOM 2966 C C . THR A 1 199 ? 26.813 14.506 -12.488 1.00 15.67 208 THR A C 1
ATOM 2967 O O . THR A 1 199 ? 26.336 13.372 -12.421 1.00 19.07 208 THR A O 1
ATOM 2978 N N . VAL A 1 200 ? 26.198 15.588 -12.018 1.00 14.91 209 VAL A N 1
ATOM 2979 C CA . VAL A 1 200 ? 24.905 15.524 -11.343 1.00 16.41 209 VAL A CA 1
ATOM 2980 C C . VAL A 1 200 ? 24.041 16.697 -11.779 1.00 15.45 209 VAL A C 1
ATOM 2981 O O . VAL A 1 200 ? 24.537 17.802 -12.033 1.00 15.74 209 VAL A O 1
ATOM 2994 N N . HIS A 1 201 ? 22.731 16.444 -11.885 1.00 15.86 210 HIS A N 1
ATOM 2995 C CA . HIS A 1 201 ? 21.769 17.516 -12.136 1.00 15.48 210 HIS A CA 1
ATOM 2996 C C . HIS A 1 201 ? 21.312 18.087 -10.807 1.00 15.37 210 HIS A C 1
ATOM 2997 O O . HIS A 1 201 ? 20.862 17.336 -9.933 1.00 16.54 210 HIS A O 1
ATOM 3011 N N . LEU A 1 202 ? 21.411 19.409 -10.657 1.00 14.14 211 LEU A N 1
ATOM 3012 C CA . LEU A 1 202 ? 21.094 20.102 -9.410 1.00 13.60 211 LEU A CA 1
ATOM 3013 C C . LEU A 1 202 ? 20.136 21.264 -9.660 1.00 14.30 211 LEU A C 1
ATOM 3014 O O . LEU A 1 202 ? 20.087 21.830 -10.750 1.00 15.50 211 LEU A O 1
ATOM 3030 N N . ASP A 1 203 ? 19.434 21.650 -8.600 1.00 13.98 212 ASP A N 1
ATOM 3031 C CA . ASP A 1 203 ? 18.538 22.800 -8.618 1.00 13.36 212 ASP A CA 1
ATOM 3032 C C . ASP A 1 203 ? 19.137 23.972 -7.850 1.00 13.61 212 ASP A C 1
ATOM 3033 O O . ASP A 1 203 ? 19.596 23.802 -6.711 1.00 13.60 212 ASP A O 1
ATOM 3042 N N . ALA A 1 204 ? 19.113 25.163 -8.473 1.00 13.34 213 ALA A N 1
ATOM 3043 C CA . ALA A 1 204 ? 19.640 26.354 -7.813 1.00 13.51 213 ALA A CA 1
ATOM 3044 C C . ALA A 1 204 ? 18.964 26.573 -6.472 1.00 12.37 213 ALA A C 1
ATOM 3045 O O . ALA A 1 204 ? 17.740 26.459 -6.365 1.00 13.42 213 ALA A O 1
ATOM 3052 N N . GLY A 1 205 ? 19.751 26.957 -5.461 1.00 13.34 214 GLY A N 1
ATOM 3053 C CA . GLY A 1 205 ? 19.203 27.377 -4.186 1.00 13.37 214 GLY A CA 1
ATOM 3054 C C . GLY A 1 205 ? 18.785 26.266 -3.254 1.00 13.74 214 GLY A C 1
ATOM 3055 O O . GLY A 1 205 ? 18.338 26.561 -2.141 1.00 14.22 214 GLY A O 1
ATOM 3059 N N . VAL A 1 206 ? 18.907 25.002 -3.678 1.00 12.68 215 VAL A N 1
ATOM 3060 C CA . VAL A 1 206 ? 18.701 23.806 -2.861 1.00 13.16 215 VAL A CA 1
ATOM 3061 C C . VAL A 1 206 ? 20.033 23.420 -2.236 1.00 12.69 215 VAL A C 1
ATOM 3062 O O . VAL A 1 206 ? 21.095 23.754 -2.774 1.00 13.94 215 VAL A O 1
ATOM 3075 N N . TYR A 1 207 ? 19.992 22.745 -1.088 1.00 11.74 216 TYR A N 1
ATOM 3076 C CA . TYR A 1 207 ? 21.190 22.429 -0.322 1.00 11.81 216 TYR A CA 1
ATOM 3077 C C . TYR A 1 207 ? 21.450 20.921 -0.380 1.00 12.14 216 TYR A C 1
ATOM 3078 O O . TYR A 1 207 ? 20.670 20.124 0.145 1.00 13.14 216 TYR A O 1
ATOM 3096 N N . TYR A 1 208 ? 22.574 20.529 -0.992 1.00 12.06 217 TYR A N 1
ATOM 3097 C CA . TYR A 1 208 ? 22.889 19.110 -1.183 1.00 11.95 217 TYR A CA 1
ATOM 3098 C C . TYR A 1 208 ? 23.928 18.643 -0.181 1.00 11.17 217 TYR A C 1
ATOM 3099 O O . TYR A 1 208 ? 25.056 19.168 -0.186 1.00 11.24 217 TYR A O 1
ATOM 3117 N N . PRO A 1 209 ? 23.632 17.622 0.635 1.00 11.23 218 PRO A N 1
ATOM 3118 C CA . PRO A 1 209 ? 24.655 17.073 1.533 1.00 11.05 218 PRO A CA 1
ATOM 3119 C C . PRO A 1 209 ? 25.898 16.673 0.775 1.00 11.13 218 PRO A C 1
ATOM 3120 O O . PRO A 1 209 ? 25.827 16.052 -0.294 1.00 11.28 218 PRO A O 1
ATOM 3131 N N . ILE A 1 210 ? 27.050 16.991 1.358 1.00 10.21 219 ILE A N 1
ATOM 3132 C CA . ILE A 1 210 ? 28.336 16.671 0.748 1.00 10.50 219 ILE A CA 1
ATOM 3133 C C . ILE A 1 210 ? 29.304 16.235 1.843 1.00 10.54 219 ILE A C 1
ATOM 3134 O O . ILE A 1 210 ? 29.301 16.788 2.947 1.00 11.01 219 ILE A O 1
ATOM 3150 N N . ARG A 1 211 ? 30.115 15.221 1.534 1.00 10.21 220 ARG A N 1
ATOM 3151 C CA . ARG A 1 211 ? 31.145 14.712 2.426 1.00 10.66 220 ARG A CA 1
ATOM 3152 C C . ARG A 1 211 ? 32.408 14.520 1.599 1.00 10.54 220 ARG A C 1
ATOM 3153 O O . ARG A 1 211 ? 32.386 13.855 0.553 1.00 11.26 220 ARG A O 1
ATOM 3174 N N . LEU A 1 212 ? 33.501 15.104 2.084 1.00 9.99 221 LEU A N 1
ATOM 3175 C CA . LEU A 1 212 ? 34.818 14.999 1.464 1.00 10.20 221 LEU A CA 1
ATOM 3176 C C . LEU A 1 212 ? 35.755 14.379 2.485 1.00 10.30 221 LEU A C 1
ATOM 3177 O O . LEU A 1 212 ? 35.876 14.878 3.599 1.00 11.57 221 LEU A O 1
ATOM 3193 N N . PHE A 1 213 ? 36.408 13.289 2.113 1.00 9.68 222 PHE A N 1
ATOM 3194 C CA . PHE A 1 213 ? 37.295 12.559 3.010 1.00 9.09 222 PHE A CA 1
ATOM 3195 C C . PHE A 1 213 ? 38.662 12.462 2.342 1.00 9.01 222 PHE A C 1
ATOM 3196 O O . PHE A 1 213 ? 38.785 11.920 1.241 1.00 9.79 222 PHE A O 1
ATOM 3213 N N . TYR A 1 214 ? 39.672 13.037 2.996 1.00 9.25 223 TYR A N 1
ATOM 3214 C CA . TYR A 1 214 ? 40.992 13.220 2.436 1.00 9.15 223 TYR A CA 1
ATOM 3215 C C . TYR A 1 214 ? 42.038 12.534 3.305 1.00 9.78 223 TYR A C 1
ATOM 3216 O O . TYR A 1 214 ? 41.967 12.549 4.543 1.00 9.74 223 TYR A O 1
ATOM 3234 N N . ASN A 1 215 ? 43.086 12.005 2.663 1.00 9.12 224 ASN A N 1
ATOM 3235 C CA . ASN A 1 215 ? 44.262 11.521 3.385 1.00 9.45 224 ASN A CA 1
ATOM 3236 C C . ASN A 1 215 ? 45.548 11.805 2.623 1.00 9.07 224 ASN A C 1
ATOM 3237 O O . ASN A 1 215 ? 45.575 11.704 1.386 1.00 9.65 224 ASN A O 1
ATOM 3248 N N . ASN A 1 216 ? 46.594 12.122 3.383 1.00 9.17 225 ASN A N 1
ATOM 3249 C CA . ASN A 1 216 ? 47.971 12.074 2.927 1.00 9.33 225 ASN A CA 1
ATOM 3250 C C . ASN A 1 216 ? 48.658 10.979 3.735 1.00 10.08 225 ASN A C 1
ATOM 325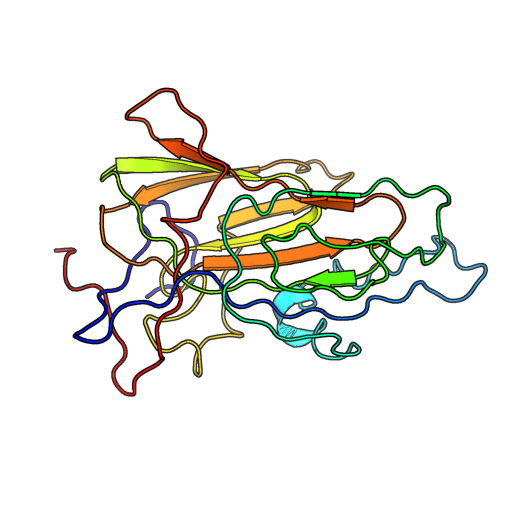1 O O . ASN A 1 216 ? 48.614 11.024 4.966 1.00 10.15 225 ASN A O 1
ATOM 3262 N N . ARG A 1 217 ? 49.274 10.006 3.045 1.00 9.99 226 ARG A N 1
ATOM 3263 C CA . ARG A 1 217 ? 49.959 8.909 3.706 1.00 9.63 226 ARG A CA 1
ATOM 3264 C C . ARG A 1 217 ? 51.445 9.146 3.906 1.00 10.21 226 ARG A C 1
ATOM 3265 O O . ARG A 1 217 ? 52.076 8.433 4.711 1.00 11.74 226 ARG A O 1
ATOM 3286 N N . ASP A 1 218 ? 52.025 10.077 3.149 1.00 10.40 227 ASP A N 1
ATOM 3287 C CA . ASP A 1 218 ? 53.479 10.209 3.053 1.00 11.11 227 ASP A CA 1
ATOM 3288 C C . ASP A 1 218 ? 53.791 11.379 2.126 1.00 10.79 227 ASP A C 1
ATOM 3289 O O . ASP A 1 218 ? 53.073 11.574 1.140 1.00 10.91 227 ASP A O 1
ATOM 3296 N N . TYR A 1 219 ? 54.862 12.123 2.384 1.00 11.26 228 TYR A N 1
ATOM 3297 C CA . TYR A 1 219 ? 55.483 12.970 1.340 1.00 11.42 228 TYR A CA 1
ATOM 3298 C C . TYR A 1 219 ? 54.485 14.029 0.845 1.00 11.14 228 TYR A C 1
ATOM 3299 O O . TYR A 1 219 ? 53.757 14.638 1.643 1.00 10.92 228 TYR A O 1
ATOM 3317 N N . HIS A 1 220 ? 54.473 14.313 -0.451 1.00 11.04 229 HIS A N 1
ATOM 3318 C CA . HIS A 1 220 ? 53.678 15.396 -0.978 1.00 10.61 229 HIS A CA 1
ATOM 3319 C C . HIS A 1 220 ? 52.194 15.131 -0.705 1.00 10.77 229 HIS A C 1
ATOM 3320 O O . HIS A 1 220 ? 51.731 13.976 -0.631 1.00 10.76 229 HIS A O 1
ATOM 3334 N N . GLY A 1 221 ? 51.434 16.225 -0.643 1.00 10.56 230 GLY A N 1
ATOM 3335 C CA . GLY A 1 221 ? 49.992 16.159 -0.555 1.00 10.99 230 GLY A CA 1
ATOM 3336 C C . GLY A 1 221 ? 49.362 17.119 -1.541 1.00 10.71 230 GLY A C 1
ATOM 3337 O O . GLY A 1 221 ? 49.938 18.146 -1.897 1.00 12.55 230 GLY A O 1
ATOM 3341 N N . ALA A 1 222 ? 48.142 16.820 -1.942 1.00 10.73 231 ALA A N 1
ATOM 3342 C CA . ALA A 1 222 ? 47.408 17.679 -2.845 1.00 10.92 231 ALA A CA 1
ATOM 3343 C C . ALA A 1 222 ? 45.930 17.370 -2.738 1.00 10.97 231 ALA A C 1
ATOM 3344 O O . ALA A 1 222 ? 45.535 16.206 -2.602 1.00 10.84 231 ALA A O 1
ATOM 3351 N N . LEU A 1 223 ? 45.114 18.412 -2.867 1.00 10.70 232 LEU A N 1
ATOM 3352 C CA . LEU A 1 223 ? 43.667 18.275 -2.940 1.00 10.80 232 LEU A CA 1
ATOM 3353 C C . LEU A 1 223 ? 43.199 19.285 -3.977 1.00 11.25 232 LEU A C 1
ATOM 3354 O O . LEU A 1 223 ? 43.521 20.479 -3.875 1.00 11.79 232 LEU A O 1
ATOM 3370 N N . SER A 1 224 ? 42.408 18.824 -4.941 1.00 11.30 233 SER A N 1
ATOM 3371 C CA . SER A 1 224 ? 41.761 19.705 -5.901 1.00 12.25 233 SER A CA 1
ATOM 3372 C C . SER A 1 224 ? 40.304 19.300 -6.034 1.00 12.26 233 SER A C 1
ATOM 3373 O O . SER A 1 224 ? 39.991 18.127 -6.284 1.00 11.75 233 SER A O 1
ATOM 3381 N N . PHE A 1 225 ? 39.431 20.285 -5.880 1.00 12.00 234 PHE A N 1
ATOM 3382 C CA . PHE A 1 225 ? 37.991 20.115 -5.946 1.00 11.36 234 PHE A CA 1
ATOM 3383 C C . PHE A 1 225 ? 37.456 21.360 -6.638 1.00 11.44 234 PHE A C 1
ATOM 3384 O O . PHE A 1 225 ? 37.578 22.473 -6.121 1.00 12.35 234 PHE A O 1
ATOM 3401 N N . THR A 1 226 ? 36.911 21.184 -7.841 1.00 11.96 235 THR A N 1
ATOM 3402 C CA . THR A 1 226 ? 36.381 22.282 -8.648 1.00 12.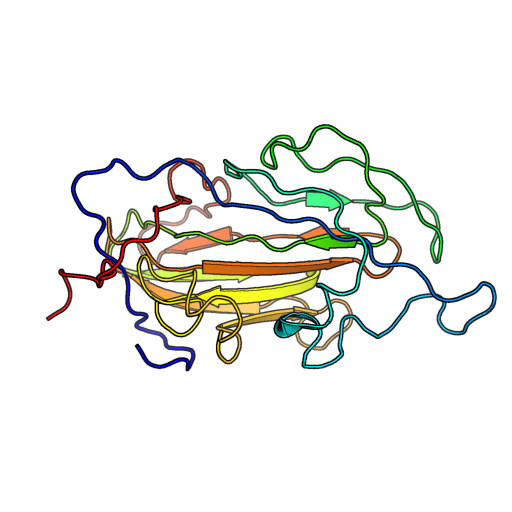39 235 THR A CA 1
ATOM 3403 C C . THR A 1 226 ? 35.138 21.783 -9.382 1.00 12.05 235 THR A C 1
ATOM 3404 O O . THR A 1 226 ? 34.873 20.574 -9.421 1.00 12.58 235 THR A O 1
ATOM 3415 N N . PHE A 1 227 ? 34.387 22.689 -10.022 1.00 11.98 236 PHE A N 1
ATOM 3416 C CA . PHE A 1 227 ? 33.287 22.243 -10.867 1.00 12.37 236 PHE A CA 1
ATOM 3417 C C . PHE A 1 227 ? 33.084 23.181 -12.041 1.00 12.92 236 PHE A C 1
ATOM 3418 O O . PHE A 1 227 ? 33.518 24.337 -12.045 1.00 14.26 236 PHE A O 1
ATOM 3435 N N . LYS A 1 228 ? 32.367 22.656 -13.020 1.00 13.52 237 LYS A N 1
ATOM 3436 C CA . LYS A 1 228 ? 31.852 23.408 -14.151 1.00 15.35 237 LYS A CA 1
ATOM 3437 C C . LYS A 1 228 ? 30.384 23.052 -14.339 1.00 16.73 237 LYS A C 1
ATOM 3438 O O . LYS A 1 228 ? 29.909 22.011 -13.882 1.00 18.70 237 LYS A O 1
ATOM 3457 N N . THR A 1 229 ? 29.656 23.939 -14.989 1.00 16.93 238 THR A N 1
ATOM 3458 C CA . THR A 1 229 ? 28.289 23.651 -15.375 1.00 19.53 238 THR A CA 1
ATOM 3459 C C . THR A 1 229 ? 28.194 23.734 -16.880 1.00 24.57 238 THR A C 1
ATOM 3460 O O . THR A 1 229 ? 29.028 24.361 -17.536 1.00 26.90 238 THR A O 1
ATOM 3471 N N . GLU A 1 230 ? 27.152 23.100 -17.421 1.00 28.91 239 GLU A N 1
ATOM 3472 C CA . GLU A 1 230 ? 26.906 23.185 -18.853 1.00 35.93 239 GLU A CA 1
ATOM 3473 C C . GLU A 1 230 ? 26.573 24.604 -19.274 1.00 38.64 239 GLU A C 1
ATOM 3474 O O . GLU A 1 230 ? 26.627 24.911 -20.469 1.00 40.65 239 GLU A O 1
ATOM 3486 N N . SER A 1 231 ? 26.233 25.467 -18.315 1.00 43.94 240 SER A N 1
ATOM 3487 C CA A SER A 1 231 ? 25.831 26.839 -18.592 0.71 47.37 240 SER A CA 1
ATOM 3488 C CA B SER A 1 231 ? 25.830 26.839 -18.593 0.29 47.33 240 SER A CA 1
ATOM 3489 C C . SER A 1 231 ? 26.967 27.641 -19.214 1.00 49.34 240 SER A C 1
ATOM 3490 O O . SER A 1 231 ? 26.893 28.016 -20.388 1.00 51.03 240 SER A O 1
ATOM 3503 N N . ASN A 1 232 ? 28.018 27.911 -18.444 1.00 50.93 241 ASN A N 1
ATOM 3504 C CA . ASN A 1 232 ? 29.099 28.783 -18.888 1.00 51.97 241 ASN A CA 1
ATOM 3505 C C . ASN A 1 232 ? 30.432 28.033 -18.920 1.00 49.70 241 ASN A C 1
ATOM 3506 O O . ASN A 1 232 ? 30.514 26.836 -18.627 1.00 49.60 241 ASN A O 1
ATOM 3517 N N . GLU A 1 233 ? 31.486 28.770 -19.281 1.00 46.90 242 GLU A N 1
ATOM 3518 C CA . GLU A 1 233 ? 32.816 28.216 -19.511 1.00 44.68 242 GLU A CA 1
ATOM 3519 C C . GLU A 1 233 ? 33.779 28.411 -18.344 1.00 41.09 242 GLU A C 1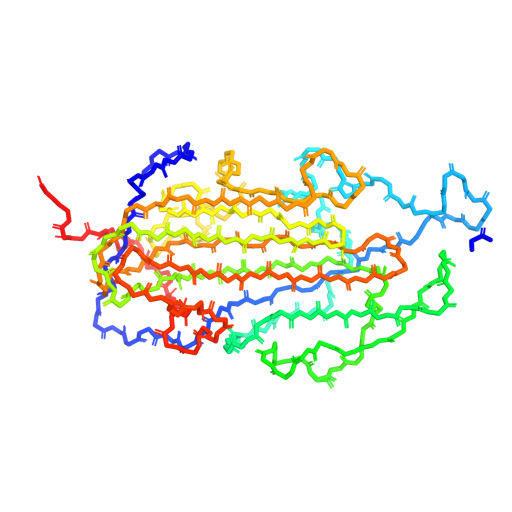
ATOM 3520 O O . GLU A 1 233 ? 34.951 28.044 -18.457 1.00 40.28 242 GLU A O 1
ATOM 3526 N N . ASN A 1 234 ? 33.331 28.985 -17.240 1.00 37.34 243 ASN A N 1
ATOM 3527 C CA . ASN A 1 234 ? 34.213 29.219 -16.104 1.00 36.45 243 ASN A CA 1
ATOM 3528 C C . ASN A 1 234 ? 34.297 27.977 -15.222 1.00 29.66 243 ASN A C 1
ATOM 3529 O O . ASN A 1 234 ? 33.295 27.313 -14.972 1.00 30.06 243 ASN A O 1
ATOM 3540 N N . THR A 1 235 ? 35.499 27.668 -14.752 1.00 25.13 244 THR A N 1
ATOM 3541 C CA . THR A 1 235 ? 35.679 26.652 -13.716 1.00 22.01 244 THR A CA 1
ATOM 3542 C C . THR A 1 235 ? 35.597 27.366 -12.391 1.00 19.54 244 THR A C 1
ATOM 3543 O O . THR A 1 235 ? 36.235 28.417 -12.211 1.00 22.02 244 THR A O 1
ATOM 3554 N N . VAL A 1 236 ? 34.793 26.811 -11.484 1.00 15.62 245 VAL A N 1
ATOM 3555 C CA . VAL A 1 236 ? 34.618 27.369 -10.161 1.00 14.88 245 VAL A CA 1
ATOM 3556 C C . VAL A 1 236 ? 35.549 26.628 -9.207 1.00 13.26 245 VAL A C 1
ATOM 3557 O O . VAL A 1 236 ? 35.482 25.394 -9.074 1.00 13.52 245 VAL A O 1
ATOM 3570 N N . SER A 1 237 ? 36.409 27.407 -8.558 1.00 14.41 246 SER A N 1
ATOM 3571 C CA A SER A 1 237 ? 37.304 26.929 -7.517 0.35 14.93 246 SER A CA 1
ATOM 3572 C CA B SER A 1 237 ? 37.270 26.904 -7.505 0.65 14.50 246 SER A CA 1
ATOM 3573 C C . SER A 1 237 ? 37.096 27.618 -6.177 1.00 14.31 246 SER A C 1
ATOM 3574 O O . SER A 1 237 ? 37.633 27.141 -5.172 1.00 14.46 246 SER A O 1
ATOM 3589 N N . ASP A 1 238 ? 36.337 28.710 -6.138 1.00 13.77 247 ASP A N 1
ATOM 3590 C CA . ASP A 1 238 ? 36.081 29.478 -4.919 1.00 13.20 247 ASP A CA 1
ATOM 3591 C C . ASP A 1 238 ? 34.660 29.189 -4.482 1.00 12.36 247 ASP A C 1
ATOM 3592 O O . ASP A 1 238 ? 33.714 29.583 -5.158 1.00 13.12 247 ASP A O 1
ATOM 3601 N N . PHE A 1 239 ? 34.524 28.452 -3.378 1.00 12.21 248 PHE A N 1
ATOM 3602 C CA . PHE A 1 239 ? 33.237 27.981 -2.901 1.00 11.65 248 PHE A CA 1
ATOM 3603 C C . PHE A 1 239 ? 32.592 28.913 -1.877 1.00 11.80 248 PHE A C 1
ATOM 3604 O O . PHE A 1 239 ? 31.624 28.530 -1.234 1.00 12.23 248 PHE A O 1
ATOM 3621 N N . SER A 1 240 ? 33.054 30.161 -1.781 1.00 12.22 249 SER A N 1
ATOM 3622 C CA . SER A 1 240 ? 32.523 31.114 -0.795 1.00 13.63 249 SER A CA 1
ATOM 3623 C C . SER A 1 240 ? 30.994 31.232 -0.800 1.00 14.43 249 SER A C 1
ATOM 3624 O O . SER A 1 240 ? 30.382 31.423 0.261 1.00 15.40 249 SER A O 1
ATOM 3632 N N . GLU A 1 241 ? 30.367 31.193 -1.969 1.00 14.31 250 GLU A N 1
ATOM 3633 C CA . GLU A 1 241 ? 28.913 31.349 -2.039 1.00 14.13 250 GLU A CA 1
ATOM 3634 C C . GLU A 1 241 ? 28.214 30.024 -2.296 1.00 12.50 250 GLU A C 1
ATOM 3635 O O . GLU A 1 241 ? 27.040 30.021 -2.669 1.00 14.14 250 GLU A O 1
ATOM 3647 N N . TYR A 1 242 ? 28.911 28.898 -2.075 1.00 11.51 251 TYR A N 1
ATOM 3648 C CA . TYR A 1 242 ? 28.411 27.569 -2.386 1.00 11.51 251 TYR A CA 1
ATOM 3649 C C . TYR A 1 242 ? 28.371 26.594 -1.213 1.00 11.59 251 TYR A C 1
ATOM 3650 O O . TYR A 1 242 ? 27.489 25.742 -1.188 1.00 12.72 251 TYR A O 1
ATOM 3668 N N . PHE A 1 243 ? 29.325 26.654 -0.275 1.00 11.10 252 PHE A N 1
ATOM 3669 C CA . PHE A 1 243 ? 29.364 25.720 0.845 1.00 11.57 252 PHE A CA 1
ATOM 3670 C C . PHE A 1 243 ? 28.670 26.328 2.055 1.00 11.73 252 PHE A C 1
ATOM 3671 O O . PHE A 1 243 ? 28.984 27.462 2.469 1.00 12.35 252 PHE A O 1
ATOM 3688 N N . PHE A 1 244 ? 27.811 25.535 2.691 1.00 12.11 253 PHE A N 1
ATOM 3689 C CA . PHE A 1 244 ? 27.073 25.989 3.860 1.00 12.28 253 PHE A CA 1
ATOM 3690 C C . PHE A 1 244 ? 26.925 24.859 4.865 1.00 12.30 253 PHE A C 1
ATOM 3691 O O . PHE A 1 244 ? 27.031 23.669 4.544 1.00 12.94 253 PHE A O 1
ATOM 3708 N N . SER A 1 245 ? 26.613 25.255 6.077 1.00 12.63 254 SER A N 1
ATOM 3709 C CA . SER A 1 245 ? 26.270 24.366 7.167 1.00 12.56 254 SER A CA 1
ATOM 3710 C C . SER A 1 245 ? 24.861 24.658 7.658 1.00 13.72 254 SER A C 1
ATOM 3711 O O . SER A 1 245 ? 24.450 25.822 7.726 1.00 14.95 254 SER A O 1
ATOM 3719 N N . LEU A 1 246 ? 24.109 23.591 7.908 1.00 13.91 255 LEU A N 1
ATOM 3720 C CA . LEU A 1 246 ? 22.742 23.667 8.411 1.00 15.09 255 LEU A CA 1
ATOM 3721 C C . LEU A 1 246 ? 22.646 22.923 9.733 1.00 16.46 255 LEU A C 1
ATOM 3722 O O . LEU A 1 246 ? 23.164 21.809 9.878 1.00 16.91 255 LEU A O 1
ATOM 3738 N N . ASP A 1 247 ? 21.924 23.508 10.679 1.00 18.13 256 ASP A N 1
ATOM 3739 C CA . ASP A 1 247 ? 21.695 22.824 11.942 1.00 19.62 256 ASP A CA 1
ATOM 3740 C C . ASP A 1 247 ? 20.836 21.581 11.716 1.00 18.63 256 ASP A C 1
ATOM 3741 O O . ASP A 1 247 ? 19.877 21.597 10.936 1.00 20.14 256 ASP A O 1
ATOM 3750 N N . ASP A 1 248 ? 21.136 20.512 12.447 1.00 18.95 257 ASP A N 1
ATOM 3751 C CA . ASP A 1 248 ? 20.224 19.380 12.476 1.00 19.50 257 ASP A CA 1
ATOM 3752 C C . ASP A 1 248 ? 18.963 19.757 13.240 1.00 21.66 257 ASP A C 1
ATOM 3753 O O . ASP A 1 248 ? 18.997 20.586 14.148 1.00 23.97 257 ASP A O 1
ATOM 3762 N N . THR A 1 249 ? 17.849 19.147 12.846 1.00 23.95 258 THR A N 1
ATOM 3763 C CA . THR A 1 249 ? 16.568 19.333 13.508 1.00 26.37 258 THR A CA 1
ATOM 3764 C C . THR A 1 249 ? 15.919 17.970 13.706 1.00 28.53 258 THR A C 1
ATOM 3765 O O . THR A 1 249 ? 16.241 17.001 13.025 1.00 30.02 258 THR A O 1
ATOM 3776 N N . GLU A 1 250 ? 14.976 17.906 14.648 1.00 32.67 259 GLU A N 1
ATOM 3777 C CA . GLU A 1 250 ? 14.331 16.632 14.964 1.00 36.95 259 GLU A CA 1
ATOM 3778 C C . GLU A 1 250 ? 13.684 16.006 13.732 1.00 35.76 259 GLU A C 1
ATOM 3779 O O . GLU A 1 250 ? 13.840 14.807 13.475 1.00 35.46 259 GLU A O 1
ATOM 3791 N N . GLU A 1 251 ? 12.962 16.803 12.949 1.00 33.98 260 GLU A N 1
ATOM 3792 C CA . GLU A 1 251 ? 12.206 16.278 11.822 1.00 34.06 260 GLU A CA 1
ATOM 3793 C C . GLU A 1 251 ? 12.999 16.258 10.526 1.00 29.82 260 GLU A C 1
ATOM 3794 O O . GLU A 1 251 ? 12.531 15.689 9.533 1.00 30.46 260 GLU A O 1
ATOM 3806 N N . GLY A 1 252 ? 14.177 16.863 10.502 1.00 23.52 261 GLY A N 1
ATOM 3807 C CA . GLY A 1 252 ? 14.922 16.973 9.261 1.00 21.52 261 GLY A CA 1
ATOM 3808 C C . GLY A 1 252 ? 14.407 18.106 8.391 1.00 19.97 261 GLY A C 1
ATOM 3809 O O . GLY A 1 252 ? 13.415 18.770 8.691 1.00 22.67 261 GLY A O 1
ATOM 3813 N N . CYS A 1 253 ? 15.096 18.312 7.275 1.00 17.76 262 CYS A N 1
ATOM 3814 C CA . CYS A 1 253 ? 14.762 19.365 6.319 1.00 16.97 262 CYS A CA 1
ATOM 3815 C C . CYS A 1 253 ? 14.785 18.822 4.900 1.00 16.81 262 CYS A C 1
ATOM 3816 O O . CYS A 1 253 ? 15.499 19.336 4.034 1.00 16.58 262 CYS A O 1
ATOM 3823 N N . PRO A 1 254 ? 13.996 17.787 4.616 1.00 17.41 263 PRO A N 1
ATOM 3824 C CA . PRO A 1 254 ? 13.998 17.218 3.261 1.00 17.31 263 PRO A CA 1
ATOM 3825 C C . PRO A 1 254 ? 13.606 18.259 2.216 1.00 17.24 263 PRO A C 1
ATOM 3826 O O . PRO A 1 254 ? 12.820 19.185 2.464 1.00 18.21 263 PRO A O 1
ATOM 3837 N N . GLY A 1 255 ? 14.138 18.081 1.004 1.00 17.60 264 GLY A N 1
ATOM 3838 C CA . GLY A 1 255 ? 13.885 19.022 -0.061 1.00 18.48 264 GLY A CA 1
ATOM 3839 C C . GLY A 1 255 ? 12.411 19.087 -0.387 1.00 18.86 264 GLY A C 1
ATOM 3840 O O . GLY A 1 255 ? 11.738 18.056 -0.548 1.00 21.61 264 GLY A O 1
ATOM 3844 N N . LEU A 1 256 ? 11.911 20.316 -0.521 1.00 19.48 265 LEU A N 1
ATOM 3845 C CA . LEU A 1 256 ? 10.508 20.615 -0.767 1.00 20.72 265 LEU A CA 1
ATOM 3846 C C . LEU A 1 256 ? 10.238 21.002 -2.213 1.00 21.62 265 LEU A C 1
ATOM 3847 O O . LEU A 1 256 ? 9.081 21.279 -2.556 1.00 20.77 265 LEU A O 1
ATOM 3863 N N . ILE A 1 257 ? 11.267 21.011 -3.058 1.00 24.40 266 ILE A N 1
ATOM 3864 C CA . ILE A 1 257 ? 11.180 21.532 -4.412 1.00 28.42 266 ILE A CA 1
ATOM 3865 C C . ILE A 1 257 ? 10.852 20.446 -5.431 1.00 31.67 266 ILE A C 1
ATOM 3866 O O . ILE A 1 257 ? 10.047 20.671 -6.339 1.00 28.64 266 ILE A O 1
ATOM 3882 N N . SER A 1 258 ? 11.456 19.264 -5.309 1.00 40.13 267 SER A N 1
ATOM 3883 C CA . SER A 1 258 ? 11.279 18.233 -6.324 1.00 47.77 267 SER A CA 1
ATOM 3884 C C . SER A 1 258 ? 9.843 17.720 -6.333 1.00 50.89 267 SER A C 1
ATOM 3885 O O . SER A 1 258 ? 9.198 17.602 -5.285 1.00 51.33 267 SER A O 1
ATOM 3888 N N . TYR A 1 259 ? 9.344 17.412 -7.527 0.75 51.28 268 TYR A N 1
ATOM 3889 C CA . TYR A 1 259 ? 8.027 16.803 -7.675 0.75 51.37 268 TYR A CA 1
ATOM 3890 C C . TYR A 1 259 ? 7.806 16.345 -9.114 0.75 52.91 268 TYR A C 1
ATOM 3891 O O . TYR A 1 259 ? 7.086 15.379 -9.361 0.75 53.95 268 TYR A O 1
#

Nearest PDB structures (foldseek):
  6y9j-assembly1_A-2  TM=1.003E+00  e=7.171E-49  Nakaseomyces glabratus
  4asl-assembly1_A  TM=1.003E+00  e=3.022E-46  Nakaseomyces glabratus
  4afc-assembly1_A  TM=1.001E+00  e=1.634E-45  Nakaseomyces glabratus
  4afb-assembly1_A-2  TM=1.001E+00  e=4.354E-45  Nakaseomyces glabratus
  4afa-assembly1_A  TM=9.999E-01  e=2.486E-44  Nakaseomyces glabratus

InterPro domains:
  IPR018871 GLEYA adhesin domain [PF10528] (141-237)
  IPR037524 PA14/GLEYA domain [PS51820] (103-250)

Organism: Candida glabrata (strain ATCC 2001 / BCRC 20586 / JCM 3761 / NBRC 0622 / NRRL Y-65 / CBS 138) (NCBI:txid284593)